Protein AF-A0ABD1KVY6-F1 (afdb_monomer_lite)

Organism: NCBI:txid363190

Structure (mmCIF, N/CA/C/O backbone):
data_AF-A0ABD1KVY6-F1
#
_entry.id   AF-A0ABD1KVY6-F1
#
loop_
_atom_site.group_PDB
_atom_site.id
_atom_site.type_symbol
_atom_site.label_atom_id
_atom_site.label_alt_id
_atom_site.label_comp_id
_atom_site.label_asym_id
_atom_site.label_entity_id
_atom_site.label_seq_id
_atom_site.pdbx_PDB_ins_code
_atom_site.Cartn_x
_atom_site.Cartn_y
_atom_site.Cartn_z
_atom_site.occupancy
_atom_site.B_iso_or_equiv
_atom_site.auth_seq_id
_atom_site.auth_comp_id
_atom_site.auth_asym_id
_atom_site.auth_atom_id
_atom_site.pdbx_PDB_model_num
ATOM 1 N N . MET A 1 1 ? 0.499 11.009 4.478 1.00 66.56 1 MET A N 1
ATOM 2 C CA . MET A 1 1 ? 1.451 11.587 3.499 1.00 66.56 1 MET A CA 1
ATOM 3 C C . MET A 1 1 ? 2.745 10.795 3.393 1.00 66.56 1 MET A C 1
ATOM 5 O O . MET A 1 1 ? 3.007 10.283 2.317 1.00 66.56 1 MET A O 1
ATOM 9 N N . THR A 1 2 ? 3.514 10.620 4.469 1.00 82.69 2 THR A N 1
ATOM 10 C CA . THR A 1 2 ? 4.797 9.881 4.445 1.00 82.69 2 THR A CA 1
ATOM 11 C C . THR A 1 2 ? 4.673 8.435 3.943 1.00 82.69 2 THR A C 1
ATOM 13 O O . THR A 1 2 ? 5.406 8.053 3.039 1.00 82.69 2 THR A O 1
ATOM 16 N N . ASN A 1 3 ? 3.684 7.667 4.418 1.00 80.81 3 ASN A N 1
ATOM 17 C CA . ASN A 1 3 ? 3.441 6.289 3.946 1.00 80.81 3 ASN A CA 1
ATOM 18 C C . ASN A 1 3 ? 3.112 6.201 2.450 1.00 80.81 3 ASN A C 1
ATOM 20 O O . ASN A 1 3 ? 3.457 5.221 1.795 1.00 80.81 3 ASN A O 1
ATOM 24 N N . VAL A 1 4 ? 2.454 7.232 1.917 1.00 80.38 4 VAL A N 1
ATOM 25 C CA . VAL A 1 4 ? 2.110 7.331 0.496 1.00 80.38 4 VAL A CA 1
ATOM 26 C C . VAL A 1 4 ? 3.372 7.637 -0.315 1.00 80.38 4 VAL A C 1
ATOM 28 O O . VAL A 1 4 ? 3.644 6.957 -1.299 1.00 80.38 4 VAL A O 1
ATOM 31 N N . ALA A 1 5 ? 4.192 8.588 0.145 1.00 82.44 5 ALA A N 1
ATOM 32 C CA . ALA A 1 5 ? 5.472 8.913 -0.482 1.00 82.44 5 ALA A CA 1
ATOM 33 C C . ALA A 1 5 ? 6.429 7.709 -0.500 1.00 82.44 5 ALA A C 1
ATOM 35 O O . ALA A 1 5 ? 7.017 7.413 -1.535 1.00 82.44 5 ALA A O 1
ATOM 36 N N . ILE A 1 6 ? 6.538 6.971 0.608 1.00 86.94 6 ILE A N 1
ATOM 37 C CA . ILE A 1 6 ? 7.336 5.739 0.679 1.00 86.94 6 ILE A CA 1
ATOM 38 C C . ILE A 1 6 ? 6.779 4.676 -0.269 1.00 86.94 6 ILE A C 1
ATOM 40 O O . ILE A 1 6 ? 7.537 4.102 -1.045 1.00 86.94 6 ILE A O 1
ATOM 44 N N . GLY A 1 7 ? 5.461 4.448 -0.255 1.00 81.31 7 GLY A N 1
ATOM 45 C CA . GLY A 1 7 ? 4.821 3.446 -1.110 1.00 81.31 7 GLY A CA 1
ATOM 46 C C . GLY A 1 7 ? 5.049 3.681 -2.604 1.00 81.31 7 GLY A C 1
ATOM 47 O O . GLY A 1 7 ? 5.219 2.720 -3.346 1.00 81.31 7 GLY A O 1
ATOM 48 N N . PHE A 1 8 ? 5.095 4.941 -3.036 1.00 77.56 8 PHE A N 1
ATOM 49 C CA . PHE A 1 8 ? 5.301 5.291 -4.439 1.00 77.56 8 PHE A CA 1
ATOM 50 C C . PHE A 1 8 ? 6.770 5.450 -4.834 1.00 77.56 8 PHE A C 1
ATOM 52 O O . PHE A 1 8 ? 7.158 5.018 -5.916 1.00 77.56 8 PHE A O 1
ATOM 59 N N . CYS A 1 9 ? 7.582 6.087 -3.991 1.00 83.94 9 CYS A N 1
ATOM 60 C CA . CYS A 1 9 ? 8.906 6.560 -4.387 1.00 83.94 9 CYS A CA 1
ATOM 61 C C . CYS A 1 9 ? 10.052 5.698 -3.852 1.00 83.94 9 CYS A C 1
ATOM 63 O O . CYS A 1 9 ? 11.112 5.694 -4.471 1.00 83.94 9 CYS A O 1
ATOM 65 N N . LEU A 1 10 ? 9.879 4.966 -2.742 1.00 89.00 10 LEU A N 1
ATOM 66 C CA . LEU A 1 10 ? 10.998 4.247 -2.117 1.00 89.00 10 LEU A CA 1
ATOM 67 C C . LEU A 1 10 ? 11.547 3.148 -3.034 1.00 89.00 10 LEU A C 1
ATOM 69 O O . LEU A 1 10 ? 12.756 3.037 -3.187 1.00 89.00 10 LEU A O 1
ATOM 73 N N . GLN A 1 11 ? 10.678 2.378 -3.694 1.00 88.19 11 GLN A N 1
ATOM 74 C CA . GLN A 1 11 ? 11.114 1.342 -4.635 1.00 88.19 11 GLN A CA 1
ATOM 75 C C . GLN A 1 11 ? 11.954 1.929 -5.780 1.00 88.19 11 GLN A C 1
ATOM 77 O O . GLN A 1 11 ? 13.034 1.421 -6.065 1.00 88.19 11 GLN A O 1
ATOM 82 N N . ILE A 1 12 ? 11.476 3.015 -6.400 1.00 83.19 12 ILE A N 1
ATOM 83 C CA . ILE A 1 12 ? 12.181 3.712 -7.489 1.00 83.19 12 ILE A CA 1
ATOM 84 C C . ILE A 1 12 ? 13.516 4.258 -6.983 1.00 83.19 12 ILE A C 1
ATOM 86 O O . ILE A 1 12 ? 14.541 4.088 -7.629 1.00 83.19 12 ILE A O 1
ATOM 90 N N . PHE A 1 13 ? 13.530 4.868 -5.801 1.00 88.19 13 PHE A N 1
ATOM 91 C CA . PHE A 1 13 ? 14.746 5.403 -5.200 1.00 88.19 13 PHE A CA 1
ATOM 92 C C . PHE A 1 13 ? 15.802 4.314 -4.960 1.00 88.19 13 PHE A C 1
ATOM 94 O O . PHE A 1 13 ? 16.959 4.480 -5.343 1.00 88.19 13 PHE A O 1
ATOM 101 N N . LEU A 1 14 ? 15.414 3.175 -4.380 1.00 89.94 14 LEU A N 1
ATOM 102 C CA . LEU A 1 14 ? 16.346 2.078 -4.114 1.00 89.94 14 LEU A CA 1
ATOM 103 C C . LEU A 1 14 ? 16.860 1.422 -5.408 1.00 89.94 14 LEU A C 1
ATOM 105 O O . LEU A 1 14 ? 18.034 1.054 -5.474 1.00 89.94 14 LEU A O 1
ATOM 109 N N . LEU A 1 15 ? 16.009 1.304 -6.433 1.00 87.12 15 LEU A N 1
ATOM 110 C CA . LEU A 1 15 ? 16.389 0.734 -7.727 1.00 87.12 15 LEU A CA 1
ATOM 111 C C . LEU A 1 15 ? 17.240 1.695 -8.559 1.00 87.12 15 LEU A C 1
ATOM 113 O O . LEU A 1 15 ? 18.314 1.310 -8.994 1.00 87.12 15 LEU A O 1
ATOM 117 N N . ASP A 1 16 ? 16.800 2.932 -8.781 1.00 81.44 16 ASP A N 1
ATOM 118 C CA . ASP A 1 16 ? 17.407 3.819 -9.782 1.00 81.44 16 ASP A CA 1
ATOM 119 C C . ASP A 1 16 ? 18.440 4.794 -9.194 1.00 81.44 16 ASP A C 1
ATOM 121 O O . ASP A 1 16 ? 19.422 5.118 -9.867 1.00 81.44 16 ASP A O 1
ATOM 125 N N . VAL A 1 17 ? 18.271 5.237 -7.940 1.00 84.38 17 VAL A N 1
ATOM 126 C CA . VAL A 1 17 ? 19.217 6.164 -7.283 1.00 84.38 17 VAL A CA 1
ATOM 127 C C . VAL A 1 17 ? 20.310 5.396 -6.551 1.00 84.38 17 VAL A C 1
ATOM 129 O O . VAL A 1 17 ? 21.491 5.630 -6.795 1.00 84.38 17 VAL A O 1
ATOM 132 N N . VAL A 1 18 ? 19.930 4.457 -5.679 1.00 86.69 18 VAL A N 1
ATOM 133 C CA . VAL A 1 18 ? 20.898 3.645 -4.918 1.00 86.69 18 VAL A CA 1
ATOM 134 C C . VAL A 1 18 ? 21.465 2.497 -5.760 1.00 86.69 18 VAL A C 1
ATOM 136 O O . VAL A 1 18 ? 22.509 1.949 -5.422 1.00 86.69 18 VAL A O 1
ATOM 139 N N . ARG A 1 19 ? 20.815 2.158 -6.884 1.00 85.19 19 ARG A N 1
ATOM 140 C CA . ARG A 1 19 ? 21.256 1.105 -7.817 1.00 85.19 19 ARG A CA 1
ATOM 141 C C . ARG A 1 19 ? 21.367 -0.272 -7.169 1.00 85.19 19 ARG A C 1
ATOM 143 O O . ARG A 1 19 ? 22.245 -1.062 -7.512 1.00 85.19 19 ARG A O 1
ATOM 150 N N . MET A 1 20 ? 20.460 -0.573 -6.240 1.00 87.06 20 MET A N 1
ATOM 151 C CA . MET A 1 20 ? 20.378 -1.902 -5.647 1.00 87.06 20 MET A CA 1
ATOM 152 C C . MET A 1 20 ? 19.712 -2.903 -6.584 1.00 87.06 20 MET A C 1
ATOM 154 O O . MET A 1 20 ? 18.787 -2.590 -7.332 1.00 87.06 20 MET A O 1
ATOM 158 N N . GLU A 1 21 ? 20.155 -4.152 -6.483 1.00 88.06 21 GLU A N 1
ATOM 159 C CA . GLU A 1 21 ? 19.512 -5.267 -7.159 1.00 88.06 21 GLU A CA 1
ATOM 160 C C . GLU A 1 21 ? 18.071 -5.447 -6.658 1.00 88.06 21 GLU A C 1
ATOM 162 O O . GLU A 1 21 ? 17.794 -5.378 -5.455 1.00 88.06 21 GLU A O 1
ATOM 167 N N . ALA A 1 22 ? 17.148 -5.720 -7.584 1.00 88.31 22 ALA A N 1
ATOM 168 C CA . ALA A 1 22 ? 15.720 -5.840 -7.292 1.00 88.31 22 ALA A CA 1
ATOM 169 C C . ALA A 1 22 ? 15.403 -6.892 -6.214 1.00 88.31 22 ALA A C 1
ATOM 171 O O . ALA A 1 22 ? 14.453 -6.715 -5.451 1.00 88.31 22 ALA A O 1
ATOM 172 N N . PHE A 1 23 ? 16.234 -7.930 -6.073 1.00 91.56 23 PHE A N 1
ATOM 173 C CA . PHE A 1 23 ? 16.125 -8.894 -4.980 1.00 91.56 23 PHE A CA 1
ATOM 174 C C . PHE A 1 23 ? 16.219 -8.224 -3.596 1.00 91.56 23 PHE A C 1
ATOM 176 O O . PHE A 1 23 ? 15.314 -8.381 -2.775 1.00 91.56 23 PHE A O 1
ATOM 183 N N . PHE A 1 24 ? 17.251 -7.416 -3.336 1.00 92.56 24 PHE A N 1
ATOM 184 C CA . PHE A 1 24 ? 17.406 -6.747 -2.039 1.00 92.56 24 PHE A CA 1
ATOM 185 C C . PHE A 1 24 ? 16.329 -5.690 -1.799 1.00 92.56 24 PHE A C 1
ATOM 187 O O . PHE A 1 24 ? 15.821 -5.579 -0.684 1.00 92.56 24 PHE A O 1
ATOM 194 N N . VAL A 1 25 ? 15.922 -4.967 -2.846 1.00 93.00 25 VAL A N 1
ATOM 195 C CA . VAL A 1 25 ? 14.808 -4.012 -2.756 1.00 93.00 25 VAL A CA 1
ATOM 196 C C . VAL A 1 25 ? 13.514 -4.730 -2.369 1.00 93.00 25 VAL A C 1
ATOM 198 O O . VAL A 1 25 ? 12.824 -4.292 -1.449 1.00 93.00 25 VAL A O 1
ATOM 201 N N . SER A 1 26 ? 13.217 -5.870 -3.002 1.00 93.00 26 SER A N 1
ATOM 202 C CA . SER A 1 26 ? 12.042 -6.681 -2.669 1.00 93.00 26 SER A CA 1
ATOM 203 C C . SER A 1 26 ? 12.056 -7.142 -1.210 1.00 93.00 26 SER A C 1
ATOM 205 O O . SER A 1 26 ? 11.037 -7.043 -0.525 1.00 93.00 26 SER A O 1
ATOM 207 N N . LEU A 1 27 ? 13.226 -7.564 -0.716 1.00 93.81 27 LEU A N 1
ATOM 208 C CA . LEU A 1 27 ? 13.419 -8.015 0.656 1.00 93.81 27 LEU A CA 1
ATOM 209 C C . LEU A 1 27 ? 13.185 -6.877 1.657 1.00 93.81 27 LEU A C 1
ATOM 211 O O . LEU A 1 27 ? 12.451 -7.068 2.624 1.00 93.81 27 LEU A O 1
ATOM 215 N N . ILE A 1 28 ? 13.757 -5.693 1.415 1.00 94.19 28 ILE A N 1
ATOM 216 C CA . ILE A 1 28 ? 13.597 -4.516 2.285 1.00 94.19 28 ILE A CA 1
ATOM 217 C C . ILE A 1 28 ? 12.125 -4.091 2.348 1.00 94.19 28 ILE A C 1
ATOM 219 O O . ILE A 1 28 ? 11.580 -3.933 3.440 1.00 94.19 28 ILE A O 1
ATOM 223 N N . LEU A 1 29 ? 11.462 -3.949 1.195 1.00 92.38 29 LEU A N 1
ATOM 224 C CA . LEU A 1 29 ? 10.065 -3.505 1.130 1.00 92.38 29 LEU A CA 1
ATOM 225 C C . LEU A 1 29 ? 9.114 -4.515 1.784 1.00 92.38 29 LEU A C 1
ATOM 227 O O . LEU A 1 29 ? 8.220 -4.122 2.536 1.00 92.38 29 LEU A O 1
ATOM 231 N N . PHE A 1 30 ? 9.326 -5.810 1.539 1.00 93.38 30 PHE A N 1
ATOM 232 C CA . PHE A 1 30 ? 8.532 -6.871 2.151 1.00 93.38 30 PHE A CA 1
ATOM 233 C C . PHE A 1 30 ? 8.711 -6.907 3.670 1.00 93.38 30 PHE A C 1
ATOM 235 O O . PHE A 1 30 ? 7.726 -6.873 4.409 1.00 93.38 30 PHE A O 1
ATOM 242 N N . LEU A 1 31 ? 9.961 -6.938 4.144 1.00 94.62 31 LEU A N 1
ATOM 243 C CA . LEU A 1 31 ? 10.254 -7.014 5.572 1.00 94.62 31 LEU A CA 1
ATOM 244 C C . LEU A 1 31 ? 9.780 -5.762 6.317 1.00 94.62 31 LEU A C 1
ATOM 246 O O . LEU A 1 31 ? 9.267 -5.897 7.423 1.00 94.62 31 LEU A O 1
ATOM 250 N N . SER A 1 32 ? 9.886 -4.569 5.718 1.00 93.50 32 SER A N 1
ATOM 251 C CA . SER A 1 32 ? 9.370 -3.323 6.313 1.00 93.50 32 SER A CA 1
ATOM 252 C C . SER A 1 32 ? 7.866 -3.408 6.558 1.00 93.50 32 SER A C 1
ATOM 254 O O . SER A 1 32 ? 7.383 -3.080 7.637 1.00 93.50 32 SER A O 1
ATOM 256 N N . ARG A 1 33 ? 7.116 -3.930 5.582 1.00 91.00 33 ARG A N 1
ATOM 257 C CA . ARG A 1 33 ? 5.660 -4.094 5.691 1.00 91.00 33 ARG A CA 1
ATOM 258 C C . ARG A 1 33 ? 5.254 -5.211 6.644 1.00 91.00 33 ARG A C 1
ATOM 260 O O . ARG A 1 33 ? 4.268 -5.063 7.362 1.00 91.00 33 ARG A O 1
ATOM 267 N N . ALA A 1 34 ? 6.008 -6.308 6.676 1.00 92.06 34 ALA A N 1
ATOM 268 C CA . ALA A 1 34 ? 5.804 -7.367 7.658 1.00 92.06 34 ALA A CA 1
ATOM 269 C C . ALA A 1 34 ? 6.049 -6.852 9.086 1.00 92.06 34 ALA A C 1
ATOM 271 O O . ALA A 1 34 ? 5.276 -7.161 9.991 1.00 92.06 34 ALA A O 1
ATOM 272 N N . TRP A 1 35 ? 7.079 -6.023 9.274 1.00 94.31 35 TRP A N 1
ATOM 273 C CA . TRP A 1 35 ? 7.357 -5.357 10.542 1.00 94.31 35 TRP A CA 1
ATOM 274 C C . TRP A 1 35 ? 6.219 -4.410 10.945 1.00 94.31 35 TRP A C 1
ATOM 276 O O . TRP A 1 35 ? 5.688 -4.559 12.040 1.00 94.31 35 TRP A O 1
ATOM 286 N N . ASP A 1 36 ? 5.762 -3.544 10.034 1.00 92.44 36 ASP A N 1
ATOM 287 C CA . ASP A 1 36 ? 4.635 -2.613 10.235 1.00 92.44 36 ASP A CA 1
ATOM 288 C C . ASP A 1 36 ? 3.304 -3.323 10.581 1.00 92.44 36 ASP A C 1
ATOM 290 O O . ASP A 1 36 ? 2.463 -2.810 11.327 1.00 92.44 36 ASP A O 1
ATOM 294 N N . ALA A 1 37 ? 3.098 -4.540 10.066 1.00 90.88 37 ALA A N 1
ATOM 295 C CA . ALA A 1 37 ? 1.948 -5.371 10.422 1.00 90.88 37 ALA A CA 1
ATOM 296 C C . ALA A 1 37 ? 2.022 -5.881 11.874 1.00 90.88 37 ALA A C 1
ATOM 298 O O . ALA A 1 37 ? 0.992 -5.999 12.538 1.00 90.88 37 ALA A O 1
ATOM 299 N N . VAL A 1 38 ? 3.225 -6.175 12.375 1.00 91.19 38 VAL A N 1
ATOM 300 C CA . VAL A 1 38 ? 3.458 -6.711 13.727 1.00 91.19 38 VAL A CA 1
ATOM 301 C C . VAL A 1 38 ? 3.558 -5.601 14.778 1.00 91.19 38 VAL A C 1
ATOM 303 O O . VAL A 1 38 ? 3.071 -5.773 15.900 1.00 91.19 38 VAL A O 1
ATOM 306 N N . THR A 1 39 ? 4.165 -4.459 14.448 1.00 92.62 39 THR A N 1
ATOM 307 C CA . THR A 1 39 ? 4.342 -3.344 15.390 1.00 92.62 39 THR A CA 1
ATOM 308 C C . THR A 1 39 ? 3.027 -2.686 15.775 1.00 92.62 39 THR A C 1
ATOM 310 O O . THR A 1 39 ? 2.887 -2.282 16.927 1.00 92.62 39 THR A O 1
ATOM 313 N N . ASP A 1 40 ? 2.048 -2.612 14.874 1.00 90.69 40 ASP A N 1
ATOM 314 C CA . ASP A 1 40 ? 0.765 -1.955 15.147 1.00 90.69 40 ASP A CA 1
ATOM 315 C C . ASP A 1 40 ? -0.001 -2.581 16.331 1.00 90.69 40 ASP A C 1
ATOM 317 O O . ASP A 1 40 ? -0.298 -1.859 17.292 1.00 90.69 40 ASP A O 1
ATOM 321 N N . PRO A 1 41 ? -0.276 -3.904 16.353 1.00 88.75 41 PRO A N 1
ATOM 322 C CA . PRO A 1 41 ? -0.898 -4.550 17.509 1.00 88.75 41 PRO A CA 1
ATOM 323 C C . PRO A 1 41 ? -0.055 -4.447 18.785 1.00 88.75 41 PRO A C 1
ATOM 325 O O . PRO A 1 41 ? -0.599 -4.251 19.874 1.00 88.75 41 PRO A O 1
ATOM 328 N N . LEU A 1 42 ? 1.275 -4.547 18.666 1.00 90.94 42 LEU A N 1
ATOM 329 C CA . LEU A 1 42 ? 2.188 -4.444 19.806 1.00 90.94 42 LEU A CA 1
ATOM 330 C C . LEU A 1 42 ? 2.114 -3.056 20.455 1.00 90.94 42 LEU A C 1
ATOM 332 O O . LEU A 1 42 ? 1.961 -2.946 21.672 1.00 90.94 42 LEU A O 1
ATOM 336 N N . VAL A 1 43 ? 2.173 -1.994 19.649 1.00 91.38 43 VAL A N 1
ATOM 337 C CA . VAL A 1 43 ? 2.010 -0.610 20.108 1.00 91.38 43 VAL A CA 1
ATOM 338 C C . VAL A 1 43 ? 0.618 -0.411 20.697 1.00 91.38 43 VAL A C 1
ATOM 340 O O . VAL A 1 43 ? 0.504 0.180 21.769 1.00 91.38 43 VAL A O 1
ATOM 343 N N . GLY A 1 44 ? -0.432 -0.951 20.072 1.00 87.19 44 GLY A N 1
ATOM 344 C CA . GLY A 1 44 ? -1.792 -0.911 20.621 1.00 87.19 44 GLY A CA 1
ATOM 345 C C . GLY A 1 44 ? -1.867 -1.505 22.032 1.00 87.19 44 GLY A C 1
ATOM 346 O O . GLY A 1 44 ? -2.396 -0.875 22.954 1.00 87.19 44 GLY A O 1
ATOM 347 N N . TYR A 1 45 ? -1.245 -2.669 22.237 1.00 87.31 45 TYR A N 1
ATOM 348 C CA . TYR A 1 45 ? -1.128 -3.292 23.554 1.00 87.31 45 TYR A CA 1
ATOM 349 C C . TYR A 1 45 ? -0.339 -2.418 24.547 1.00 87.31 45 TYR A C 1
ATOM 351 O O . TYR A 1 45 ? -0.798 -2.200 25.672 1.00 87.31 45 TYR A O 1
ATOM 359 N N . LEU A 1 46 ? 0.806 -1.857 24.148 1.00 89.44 46 LEU A N 1
ATOM 360 C CA . LEU A 1 46 ? 1.625 -0.994 25.012 1.00 89.44 46 LEU A CA 1
ATOM 361 C C . LEU A 1 46 ? 0.893 0.296 25.420 1.00 89.44 46 LEU A C 1
ATOM 363 O O . LEU A 1 46 ? 0.894 0.678 26.595 1.00 89.44 46 LEU A O 1
ATOM 367 N N . VAL A 1 47 ? 0.199 0.932 24.477 1.00 86.81 47 VAL A N 1
ATOM 368 C CA . VAL A 1 47 ? -0.621 2.127 24.716 1.00 86.81 47 VAL A CA 1
ATOM 369 C C . VAL A 1 47 ? -1.749 1.811 25.698 1.00 86.81 47 VAL A C 1
ATOM 371 O O . VAL A 1 47 ? -2.006 2.596 26.614 1.00 86.81 47 VAL A O 1
ATOM 374 N N . SER A 1 48 ? -2.376 0.633 25.589 1.00 84.44 48 SER A N 1
ATOM 375 C CA . SER A 1 48 ? -3.430 0.204 26.518 1.00 84.44 48 SER A CA 1
ATOM 376 C C . SER A 1 48 ? -2.940 0.103 27.972 1.00 84.44 48 SER A C 1
ATOM 378 O O . SER A 1 48 ? -3.676 0.482 28.889 1.00 84.44 48 SER A O 1
ATOM 380 N N . ARG A 1 49 ? -1.682 -0.312 28.178 1.00 85.75 49 ARG A N 1
ATOM 381 C CA . ARG A 1 49 ? -1.023 -0.459 29.490 1.00 85.75 49 ARG A CA 1
ATOM 382 C C . ARG A 1 49 ? -0.412 0.835 30.030 1.00 85.75 49 ARG A C 1
ATOM 384 O O . ARG A 1 49 ? -0.011 0.873 31.190 1.00 85.75 49 ARG A O 1
ATOM 391 N N . THR A 1 50 ? -0.327 1.882 29.214 1.00 87.56 50 THR A N 1
ATOM 392 C CA . THR A 1 50 ? 0.321 3.138 29.609 1.00 87.56 50 THR A CA 1
ATOM 393 C C . THR A 1 50 ? -0.538 3.892 30.636 1.00 87.56 50 THR A C 1
ATOM 395 O O . THR A 1 50 ? -1.745 4.047 30.414 1.00 87.56 50 THR A O 1
ATOM 398 N N . PRO A 1 51 ? 0.045 4.377 31.750 1.00 85.50 51 PRO A N 1
ATOM 399 C CA . PRO A 1 51 ? -0.683 5.159 32.741 1.00 85.50 51 PRO A CA 1
ATOM 400 C C . PRO A 1 51 ? -1.130 6.511 32.177 1.00 85.50 51 PRO A C 1
ATOM 402 O O . PRO A 1 51 ? -0.580 7.031 31.205 1.00 85.50 51 PRO A O 1
ATOM 405 N N . HIS A 1 52 ? -2.147 7.101 32.801 1.00 84.56 52 HIS A N 1
ATOM 406 C CA . HIS A 1 52 ? -2.641 8.404 32.382 1.00 84.56 52 HIS A CA 1
ATOM 407 C C . HIS A 1 52 ? -1.628 9.497 32.749 1.00 84.56 52 HIS A C 1
ATOM 409 O O . HIS A 1 52 ? -1.221 9.610 33.902 1.00 84.56 52 HIS A O 1
ATOM 415 N N . THR A 1 53 ? -1.213 10.292 31.764 1.00 88.19 53 THR A N 1
ATOM 416 C CA . THR A 1 53 ? -0.344 11.461 31.968 1.00 88.19 53 THR A CA 1
ATOM 417 C C . THR A 1 53 ? -1.182 12.748 31.941 1.00 88.19 53 THR A C 1
ATOM 419 O O . THR A 1 53 ? -2.303 12.713 31.425 1.00 88.19 53 THR A O 1
ATOM 422 N N . PRO A 1 54 ? -0.672 13.901 32.418 1.00 84.31 54 PRO A N 1
ATOM 423 C CA . PRO A 1 54 ? -1.415 15.169 32.390 1.00 84.31 54 PRO A CA 1
ATOM 424 C C . PRO A 1 54 ? -1.815 15.646 30.983 1.00 84.31 54 PRO A C 1
ATOM 426 O O . PRO A 1 54 ? -2.754 16.420 30.849 1.00 84.31 54 PRO A O 1
ATOM 429 N N . ILE A 1 55 ? -1.133 15.178 29.932 1.00 84.75 55 ILE A N 1
ATOM 430 C CA . ILE A 1 55 ? -1.414 15.530 28.526 1.00 84.75 55 ILE A CA 1
ATOM 431 C C . ILE A 1 55 ? -2.393 14.514 27.898 1.00 84.75 55 ILE A C 1
ATOM 433 O O . ILE A 1 55 ? -2.768 14.606 26.734 1.00 84.75 55 ILE A O 1
ATOM 437 N N . GLY A 1 56 ? -2.834 13.515 28.664 1.00 84.25 56 GLY A N 1
ATOM 438 C CA . GLY A 1 56 ? -3.689 12.429 28.206 1.00 84.25 56 GLY A CA 1
ATOM 439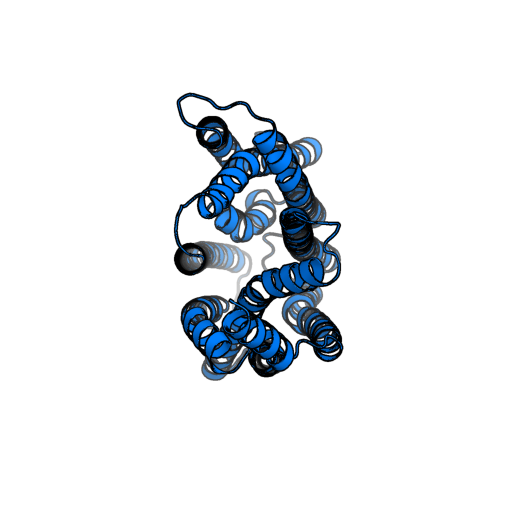 C C . GLY A 1 56 ? -2.965 11.082 28.174 1.00 84.25 56 GLY A C 1
ATOM 440 O O . GLY A 1 56 ? -1.780 10.964 28.482 1.00 84.25 56 GLY A O 1
ATOM 441 N N . LYS A 1 57 ? -3.691 10.018 27.825 1.00 84.44 57 LYS A N 1
ATOM 442 C CA . LYS A 1 57 ? -3.119 8.664 27.701 1.00 84.44 57 LYS A CA 1
ATOM 443 C C . LYS A 1 57 ? -2.430 8.449 26.345 1.00 84.44 57 LYS A C 1
ATOM 445 O O . LYS A 1 57 ? -1.370 7.841 26.280 1.00 84.44 57 LYS A O 1
ATOM 450 N N . LEU A 1 58 ? -3.029 8.977 25.274 1.00 87.38 58 LEU A N 1
ATOM 451 C CA . LEU A 1 58 ? -2.605 8.756 23.884 1.00 87.38 58 LEU A CA 1
ATOM 452 C C . LEU A 1 58 ? -1.584 9.793 23.390 1.00 87.38 58 LEU A C 1
ATOM 454 O O . LEU A 1 58 ? -0.688 9.468 22.617 1.00 87.38 58 LEU A O 1
ATOM 458 N N . HIS A 1 59 ? -1.696 11.042 23.848 1.00 88.81 59 HIS A N 1
ATOM 459 C CA . HIS A 1 59 ? -0.856 12.146 23.377 1.00 88.81 59 HIS A CA 1
ATOM 460 C C . HIS A 1 59 ? 0.652 11.984 23.625 1.00 88.81 59 HIS A C 1
ATOM 462 O O . HIS A 1 59 ? 1.407 12.314 22.711 1.00 88.81 59 HIS A O 1
ATOM 468 N N . PRO A 1 60 ? 1.132 11.469 24.777 1.00 91.25 60 PRO A N 1
ATOM 469 C CA . PRO A 1 60 ? 2.570 11.313 25.011 1.00 91.25 60 PRO A CA 1
ATOM 470 C C . PRO A 1 60 ? 3.260 10.445 23.959 1.00 91.25 60 PRO A C 1
ATOM 472 O O . PRO A 1 60 ? 4.336 10.800 23.490 1.00 91.25 60 PRO A O 1
ATOM 475 N N . TRP A 1 61 ? 2.611 9.351 23.545 1.00 92.19 61 TRP A N 1
ATOM 476 C CA . TRP A 1 61 ? 3.116 8.469 22.494 1.00 92.19 61 TRP A CA 1
ATOM 477 C C . TRP A 1 61 ? 3.313 9.223 21.182 1.00 92.19 61 TRP A C 1
ATOM 479 O O . TRP A 1 61 ? 4.396 9.158 20.609 1.00 92.19 61 TRP A O 1
ATOM 489 N N . MET A 1 62 ? 2.313 10.009 20.768 1.00 92.94 62 MET A N 1
ATOM 490 C CA . MET A 1 62 ? 2.383 10.807 19.542 1.00 92.94 62 MET A CA 1
ATOM 491 C C . MET A 1 62 ? 3.464 11.890 19.620 1.00 92.94 62 MET A C 1
ATOM 493 O O . MET A 1 62 ? 4.238 12.060 18.681 1.00 92.94 62 MET A O 1
ATOM 497 N N . VAL A 1 63 ? 3.543 12.630 20.729 1.00 93.88 63 VAL A N 1
ATOM 498 C CA . VAL A 1 63 ? 4.486 13.754 20.870 1.00 93.88 63 VAL A CA 1
ATOM 499 C C . VAL A 1 63 ? 5.934 13.265 20.908 1.00 93.88 63 VAL A C 1
ATOM 501 O O . VAL A 1 63 ? 6.790 13.871 20.269 1.00 93.88 63 VAL A O 1
ATOM 504 N N . ILE A 1 64 ? 6.209 12.163 21.612 1.00 93.56 64 ILE A N 1
ATOM 505 C CA . ILE A 1 64 ? 7.563 11.602 21.730 1.00 93.56 64 ILE A CA 1
ATOM 506 C C . ILE A 1 64 ? 7.989 10.909 20.431 1.00 93.56 64 ILE A C 1
ATOM 508 O O . ILE A 1 64 ? 9.145 11.036 20.023 1.00 93.56 64 ILE A O 1
ATOM 512 N N . SER A 1 65 ? 7.080 10.198 19.756 1.00 94.88 65 SER A N 1
ATOM 513 C CA . SER A 1 65 ? 7.420 9.492 18.517 1.00 94.88 65 SER A CA 1
ATOM 514 C C . SER A 1 65 ? 7.617 10.432 17.332 1.00 94.88 65 SER A C 1
ATOM 516 O O . SER A 1 65 ? 8.441 10.135 16.475 1.00 94.88 65 SER A O 1
ATOM 518 N N . THR A 1 66 ? 6.932 11.579 17.286 1.00 94.00 66 THR A N 1
ATOM 519 C CA . THR A 1 66 ? 7.001 12.520 16.152 1.00 94.00 66 THR A CA 1
ATOM 520 C C . THR A 1 66 ? 8.432 12.955 15.786 1.00 94.00 66 THR A C 1
ATOM 522 O O . THR A 1 66 ? 8.812 12.765 14.630 1.00 94.00 66 THR A O 1
ATOM 525 N N . PRO A 1 67 ? 9.271 13.498 16.694 1.00 95.88 67 PRO A N 1
ATOM 526 C CA . PRO A 1 67 ? 10.631 13.913 16.335 1.00 95.88 67 PRO A CA 1
ATOM 527 C C . PRO A 1 67 ? 11.517 12.736 15.898 1.00 95.88 67 PRO A C 1
ATOM 529 O O . PRO A 1 67 ? 12.327 12.884 14.983 1.00 95.88 67 PRO A O 1
ATOM 532 N N . LEU A 1 68 ? 11.335 11.555 16.497 1.00 95.62 68 LEU A N 1
ATOM 533 C CA . LEU A 1 68 ? 12.069 10.339 16.130 1.00 95.62 68 LEU A CA 1
ATOM 534 C C . LEU A 1 68 ? 11.614 9.785 14.767 1.00 95.62 68 LEU A C 1
ATOM 536 O O . LEU A 1 68 ? 12.431 9.334 13.963 1.00 95.62 68 LEU A O 1
ATOM 540 N N . GLY A 1 69 ? 10.319 9.885 14.468 1.00 94.31 69 GLY A N 1
ATOM 541 C CA . GLY A 1 69 ? 9.724 9.573 13.170 1.00 94.31 69 GLY A CA 1
ATOM 542 C C . GLY A 1 69 ? 10.236 10.497 12.065 1.00 94.31 69 GLY A C 1
ATOM 543 O O . GLY A 1 69 ? 10.600 10.034 10.989 1.00 94.31 69 GLY A O 1
ATOM 544 N N . ILE A 1 70 ? 10.355 11.799 12.341 1.00 94.94 70 ILE A N 1
ATOM 545 C CA . ILE A 1 70 ? 10.941 12.762 11.395 1.00 94.94 70 ILE A CA 1
ATOM 546 C C . ILE A 1 70 ? 12.417 12.435 11.145 1.00 94.94 70 ILE A C 1
ATOM 548 O O . ILE A 1 70 ? 12.843 12.385 9.993 1.00 94.94 70 ILE A O 1
ATOM 552 N N . LEU A 1 71 ? 13.191 12.175 12.204 1.00 95.50 71 LEU A N 1
ATOM 553 C CA . LEU A 1 71 ? 14.609 11.842 12.074 1.00 95.50 71 LEU A CA 1
ATOM 554 C C . LEU A 1 71 ? 14.817 10.557 11.260 1.00 95.50 71 LEU A C 1
ATOM 556 O O . LEU A 1 71 ? 15.623 10.541 10.335 1.00 95.50 71 LEU A O 1
ATOM 560 N N . SER A 1 72 ? 14.066 9.499 11.569 1.00 95.00 72 SER A N 1
ATOM 561 C CA . SER A 1 72 ? 14.117 8.234 10.823 1.00 95.00 72 SER A CA 1
ATOM 562 C C . SER A 1 72 ? 13.684 8.389 9.365 1.00 95.00 72 SER A C 1
ATOM 564 O O . SER A 1 72 ? 14.329 7.820 8.488 1.00 95.00 72 SER A O 1
ATOM 566 N N . TYR A 1 73 ? 12.674 9.217 9.084 1.00 94.50 73 TYR A N 1
ATOM 567 C CA . TYR A 1 73 ? 12.273 9.536 7.715 1.00 94.50 73 TYR A CA 1
ATOM 568 C C . TYR A 1 73 ? 13.394 10.233 6.943 1.00 94.50 73 TYR A C 1
ATOM 570 O O . TYR A 1 73 ? 13.688 9.845 5.820 1.00 94.50 73 TYR A O 1
ATOM 578 N N . VAL A 1 74 ? 14.056 11.232 7.535 1.00 94.19 74 VAL A N 1
ATOM 579 C CA . VAL A 1 74 ? 15.198 11.905 6.891 1.00 94.19 74 VAL A CA 1
ATOM 580 C C . VAL A 1 74 ? 16.331 10.911 6.633 1.00 94.19 74 VAL A C 1
ATOM 582 O O . VAL A 1 74 ? 16.862 10.881 5.527 1.00 94.19 74 VAL A O 1
ATOM 585 N N . LEU A 1 75 ? 16.657 10.054 7.607 1.00 93.50 75 LEU A N 1
ATOM 586 C CA . LEU A 1 75 ? 17.688 9.020 7.462 1.00 93.50 75 LEU A CA 1
ATOM 587 C C . LEU A 1 75 ? 17.386 8.019 6.338 1.00 93.50 75 LEU A C 1
ATOM 589 O O . LEU A 1 75 ? 18.318 7.582 5.667 1.00 93.50 75 LEU A O 1
ATOM 593 N N . LEU A 1 76 ? 16.111 7.694 6.102 1.00 93.25 76 LEU A N 1
ATOM 594 C CA . LEU A 1 76 ? 15.683 6.785 5.034 1.00 93.25 76 LEU A CA 1
ATOM 595 C C . LEU A 1 76 ? 16.044 7.310 3.634 1.00 93.25 76 LEU A C 1
ATOM 597 O O . LEU A 1 76 ? 16.376 6.526 2.751 1.00 93.25 76 LEU A O 1
ATOM 601 N N . TRP A 1 77 ? 15.987 8.626 3.425 1.00 91.81 77 TRP A N 1
ATOM 602 C CA . TRP A 1 77 ? 16.289 9.247 2.129 1.00 91.81 77 TRP A CA 1
ATOM 603 C C . TRP A 1 77 ? 17.764 9.627 1.962 1.00 91.81 77 TRP A C 1
ATOM 605 O O . TRP A 1 77 ? 18.174 10.027 0.872 1.00 91.81 77 TRP A O 1
ATOM 615 N N . LEU A 1 78 ? 18.577 9.503 3.014 1.00 92.25 78 LEU A N 1
ATOM 616 C CA . LEU A 1 78 ? 20.012 9.756 2.938 1.00 92.25 78 LEU A CA 1
ATOM 617 C C . LEU A 1 78 ? 20.744 8.535 2.378 1.00 92.25 78 LEU A C 1
ATOM 619 O O . LEU A 1 78 ? 20.543 7.402 2.817 1.00 92.25 78 LEU A O 1
ATOM 623 N N . VAL A 1 79 ? 21.633 8.785 1.417 1.00 89.62 79 VAL A N 1
ATOM 624 C CA . VAL A 1 79 ? 22.537 7.767 0.875 1.00 89.62 79 VAL A CA 1
ATOM 625 C C . VAL A 1 79 ? 23.790 7.722 1.756 1.00 89.62 79 VAL A C 1
ATOM 627 O O . VAL A 1 79 ? 24.489 8.733 1.850 1.00 89.62 79 VAL A O 1
ATOM 630 N N . PRO A 1 80 ? 24.089 6.597 2.433 1.00 87.19 80 PRO A N 1
ATOM 631 C CA . PRO A 1 80 ? 25.266 6.501 3.288 1.00 87.19 80 PRO A CA 1
ATOM 632 C C . PRO A 1 80 ? 26.563 6.531 2.464 1.00 87.19 80 PRO A C 1
ATOM 634 O O . PRO A 1 80 ? 26.634 5.997 1.353 1.00 87.19 80 PRO A O 1
ATOM 637 N N . ASN A 1 81 ? 27.619 7.119 3.036 1.00 79.25 81 ASN A N 1
ATOM 638 C CA . ASN A 1 81 ? 28.962 7.093 2.451 1.00 79.25 81 ASN A CA 1
ATOM 639 C C . ASN A 1 81 ? 29.459 5.636 2.393 1.00 79.25 81 ASN A C 1
ATOM 641 O O . ASN A 1 81 ? 29.579 4.990 3.433 1.00 79.25 81 ASN A O 1
ATOM 645 N N . GLY A 1 82 ? 29.733 5.117 1.191 1.00 75.38 82 GLY A N 1
ATOM 646 C CA . GLY A 1 82 ? 30.056 3.697 0.971 1.00 75.38 82 GLY A CA 1
ATOM 647 C C . GLY A 1 82 ? 28.872 2.828 0.525 1.00 75.38 82 GLY A C 1
ATOM 648 O O . GLY A 1 82 ? 28.932 1.607 0.662 1.00 75.38 82 GLY A O 1
ATOM 649 N N . SER A 1 83 ? 27.811 3.442 -0.010 1.00 73.19 83 SER A N 1
ATOM 650 C CA . SER A 1 83 ? 26.648 2.756 -0.601 1.00 73.19 83 SER A CA 1
ATOM 651 C C . SER A 1 83 ? 26.989 1.738 -1.702 1.00 73.19 83 SER A C 1
ATOM 653 O O . SER A 1 83 ? 26.195 0.825 -1.923 1.00 73.19 83 SER A O 1
ATOM 655 N N . ASP A 1 84 ? 28.184 1.819 -2.301 1.00 73.50 84 ASP A N 1
ATOM 656 C CA . ASP A 1 84 ? 28.717 0.821 -3.242 1.00 73.50 84 ASP A CA 1
ATOM 657 C C . ASP A 1 84 ? 28.834 -0.584 -2.620 1.00 73.50 84 ASP A C 1
ATOM 659 O O . ASP A 1 84 ? 28.758 -1.597 -3.318 1.00 73.50 84 ASP A O 1
ATOM 663 N N . SER A 1 85 ? 29.014 -0.672 -1.296 1.00 85.06 85 SER A N 1
ATOM 664 C CA . SER A 1 85 ? 29.071 -1.949 -0.585 1.00 85.06 85 SER A CA 1
ATOM 665 C C . SER A 1 85 ? 27.676 -2.414 -0.170 1.00 85.06 85 SER A C 1
ATOM 667 O O . SER A 1 85 ? 27.061 -1.863 0.748 1.00 85.06 85 SER A O 1
ATOM 669 N N . LEU A 1 86 ? 27.215 -3.511 -0.783 1.00 83.69 86 LEU A N 1
ATOM 670 C CA . LEU A 1 86 ? 25.958 -4.195 -0.441 1.00 83.69 86 LEU A CA 1
ATOM 671 C C . LEU A 1 86 ? 25.851 -4.545 1.052 1.00 83.69 86 LEU A C 1
ATOM 673 O O . LEU A 1 86 ? 24.767 -4.489 1.632 1.00 83.69 86 LEU A O 1
ATOM 677 N N . ALA A 1 87 ? 26.979 -4.876 1.688 1.00 85.00 87 ALA A N 1
ATOM 678 C CA . ALA A 1 87 ? 27.034 -5.242 3.103 1.00 85.00 87 ALA A CA 1
ATOM 679 C C . ALA A 1 87 ? 26.683 -4.078 4.044 1.00 85.00 87 ALA A C 1
ATOM 681 O O . ALA A 1 87 ? 26.342 -4.317 5.201 1.00 85.00 87 ALA A O 1
ATOM 682 N N . LEU A 1 88 ? 26.762 -2.833 3.563 1.00 87.81 88 LEU A N 1
ATOM 683 C CA . LEU A 1 88 ? 26.426 -1.639 4.334 1.00 87.81 88 LEU A CA 1
ATOM 684 C C . LEU A 1 88 ? 25.082 -1.043 3.906 1.00 87.81 88 LEU A C 1
ATOM 686 O O . LEU A 1 88 ? 24.293 -0.651 4.765 1.00 87.81 88 LEU A O 1
ATOM 690 N N . SER A 1 89 ? 24.786 -1.018 2.603 1.00 89.38 89 SER A N 1
ATOM 691 C CA . SER A 1 89 ? 23.542 -0.440 2.087 1.00 89.38 89 SER A CA 1
ATOM 692 C C . SER A 1 89 ? 22.308 -1.245 2.504 1.00 89.38 89 SER A C 1
ATOM 694 O O . SER A 1 89 ? 21.370 -0.668 3.054 1.00 89.38 89 SER A O 1
ATOM 696 N N . VAL A 1 90 ? 22.306 -2.574 2.344 1.00 92.06 90 VAL A N 1
ATOM 697 C CA . VAL A 1 90 ? 21.119 -3.395 2.653 1.00 92.06 90 VAL A CA 1
ATOM 698 C C . VAL A 1 90 ? 20.722 -3.301 4.135 1.00 92.06 90 VAL A C 1
ATOM 700 O O . VAL A 1 90 ? 19.559 -2.983 4.408 1.00 92.06 90 VAL A O 1
ATOM 703 N N . PRO A 1 91 ? 21.635 -3.489 5.113 1.00 93.38 91 PRO A N 1
ATOM 704 C CA . PRO A 1 91 ? 21.279 -3.329 6.521 1.00 93.38 91 PRO A CA 1
ATOM 705 C C . PRO A 1 91 ? 20.875 -1.896 6.876 1.00 93.38 91 PRO A C 1
ATOM 707 O O . PRO A 1 91 ? 19.970 -1.717 7.687 1.00 93.38 91 PRO A O 1
ATOM 710 N N . TRP A 1 92 ? 21.491 -0.877 6.263 1.00 93.75 92 TRP A N 1
ATOM 711 C CA . TRP A 1 92 ? 21.130 0.524 6.493 1.00 93.75 92 TRP A CA 1
ATOM 712 C C . TRP A 1 92 ? 19.662 0.796 6.159 1.00 93.75 92 TRP A C 1
ATOM 714 O O . TRP A 1 92 ? 18.913 1.281 7.011 1.00 93.75 92 TRP A O 1
ATOM 724 N N . TYR A 1 93 ? 19.229 0.447 4.945 1.00 94.69 93 TYR A N 1
ATOM 725 C CA . TYR A 1 93 ? 17.851 0.688 4.513 1.00 94.69 93 TYR A CA 1
ATOM 726 C C . TYR A 1 93 ? 16.847 -0.198 5.249 1.00 94.69 93 TYR A C 1
ATOM 728 O O . TYR A 1 93 ? 15.742 0.255 5.536 1.00 94.69 93 TYR A O 1
ATOM 736 N N . LEU A 1 94 ? 17.230 -1.417 5.637 1.00 94.88 94 LEU A N 1
ATOM 737 C CA . LEU A 1 94 ? 16.384 -2.276 6.465 1.00 94.88 94 LEU A CA 1
ATOM 738 C C . LEU A 1 94 ? 16.163 -1.684 7.869 1.00 94.88 94 LEU A C 1
ATOM 740 O O . LEU A 1 94 ? 15.024 -1.547 8.312 1.00 94.88 94 LEU A O 1
ATOM 744 N N . VAL A 1 95 ? 17.241 -1.286 8.552 1.00 95.19 95 VAL A N 1
ATOM 745 C CA . VAL A 1 95 ? 17.182 -0.730 9.915 1.00 95.19 95 VAL A CA 1
ATOM 746 C C . VAL A 1 95 ? 16.456 0.612 9.932 1.00 95.19 95 VAL A C 1
ATOM 748 O O . VAL A 1 95 ? 15.597 0.828 10.785 1.00 95.19 95 VAL A O 1
ATOM 751 N N . THR A 1 96 ? 16.759 1.508 8.989 1.00 94.81 96 THR A N 1
ATOM 752 C CA . THR A 1 96 ? 16.085 2.814 8.900 1.00 94.81 96 THR A CA 1
ATOM 753 C C . THR A 1 96 ? 14.602 2.669 8.562 1.00 94.81 96 THR A C 1
ATOM 755 O O . THR A 1 96 ? 13.791 3.367 9.171 1.00 94.81 96 THR A O 1
ATOM 758 N N . SER A 1 97 ? 14.230 1.719 7.693 1.00 94.06 97 SER A N 1
ATOM 759 C CA . SER A 1 97 ? 12.821 1.407 7.410 1.00 94.06 97 SER A CA 1
ATOM 760 C C . SER A 1 97 ? 12.105 0.876 8.651 1.00 94.06 97 SER A C 1
ATOM 762 O O . SER A 1 97 ? 11.077 1.421 9.035 1.00 94.06 97 SER A O 1
ATOM 764 N N . PHE A 1 98 ? 12.671 -0.111 9.356 1.00 95.81 98 PHE A N 1
ATOM 765 C CA . PHE A 1 98 ? 12.063 -0.654 10.583 1.00 95.81 98 PHE A CA 1
ATOM 766 C C . PHE A 1 98 ? 11.915 0.407 11.670 1.00 95.81 98 PHE A C 1
ATOM 768 O O . PHE A 1 98 ? 10.897 0.470 12.363 1.00 95.81 98 PHE A O 1
ATOM 775 N N . MET A 1 99 ? 12.928 1.257 11.818 1.00 95.56 99 MET A N 1
ATOM 776 C CA . MET A 1 99 ? 12.905 2.366 12.760 1.00 95.56 99 MET A CA 1
ATOM 777 C C . MET A 1 99 ? 11.787 3.358 12.415 1.00 95.56 99 MET A C 1
ATOM 779 O O . MET A 1 99 ? 11.019 3.737 13.301 1.00 95.56 99 MET A O 1
ATOM 783 N N . PHE A 1 100 ? 11.659 3.729 11.138 1.00 95.50 100 PHE A N 1
ATOM 784 C CA . PHE A 1 100 ? 10.593 4.607 10.667 1.00 95.50 100 PHE A CA 1
ATOM 785 C C . PHE A 1 100 ? 9.204 3.998 10.895 1.00 95.50 100 PHE A C 1
ATOM 787 O O . PHE A 1 100 ? 8.367 4.652 11.515 1.00 95.50 100 PHE A O 1
ATOM 794 N N . GLU A 1 101 ? 8.975 2.748 10.481 1.00 94.12 101 GLU A N 1
ATOM 795 C CA . GLU A 1 101 ? 7.688 2.061 10.673 1.00 94.12 101 GLU A CA 1
ATOM 796 C C . GLU A 1 101 ? 7.332 1.971 12.164 1.00 94.12 101 GLU A C 1
ATOM 798 O O . GLU A 1 101 ? 6.215 2.287 12.550 1.00 94.12 101 GLU A O 1
ATOM 803 N N . THR A 1 102 ? 8.296 1.668 13.042 1.00 94.81 102 THR A N 1
ATOM 804 C CA . THR A 1 102 ? 8.052 1.607 14.497 1.00 94.81 102 THR A CA 1
ATOM 805 C C . THR A 1 102 ? 7.596 2.953 15.060 1.00 94.81 102 THR A C 1
ATOM 807 O O . THR A 1 102 ? 6.608 3.026 15.796 1.00 94.81 102 THR A O 1
ATOM 810 N N . PHE A 1 103 ? 8.300 4.042 14.732 1.00 95.62 103 PHE A N 1
ATOM 811 C CA . PHE A 1 103 ? 7.922 5.372 15.216 1.00 95.62 103 PHE A CA 1
ATOM 812 C C . PHE A 1 103 ? 6.612 5.856 14.596 1.00 95.62 103 PHE A C 1
ATOM 814 O O . PHE A 1 103 ? 5.806 6.487 15.289 1.00 95.6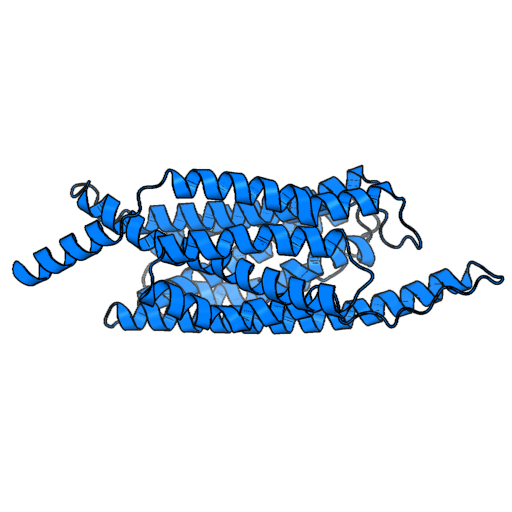2 103 PHE A O 1
ATOM 821 N N . MET A 1 104 ? 6.361 5.507 13.334 1.00 92.75 104 MET A N 1
ATOM 822 C CA . MET A 1 104 ? 5.083 5.762 12.686 1.00 92.75 104 MET A CA 1
ATOM 823 C C . MET A 1 104 ? 3.945 4.965 13.320 1.00 92.75 104 MET A C 1
ATOM 825 O O . MET A 1 104 ? 2.903 5.567 13.554 1.00 92.75 104 MET A O 1
ATOM 829 N N . SER A 1 105 ? 4.119 3.694 13.694 1.00 92.56 105 SER A N 1
ATOM 830 C CA . SER A 1 105 ? 3.121 2.923 14.455 1.00 92.56 105 SER A CA 1
ATOM 831 C C . SER A 1 105 ? 2.821 3.591 15.800 1.00 92.56 105 SER A C 1
ATOM 833 O O . SER A 1 105 ? 1.655 3.804 16.140 1.00 92.56 105 SER A O 1
ATOM 835 N N . CYS A 1 106 ? 3.858 4.020 16.534 1.00 93.38 106 CYS A N 1
ATOM 836 C CA . CYS A 1 106 ? 3.726 4.766 17.794 1.00 93.38 106 CYS A CA 1
ATOM 837 C C . CYS A 1 106 ? 2.951 6.086 17.654 1.00 93.38 106 CYS A C 1
ATOM 839 O O . CYS A 1 106 ? 2.401 6.575 18.638 1.00 93.38 106 CYS A O 1
ATOM 841 N N . TYR A 1 107 ? 2.902 6.675 16.458 1.00 92.75 107 TYR A N 1
ATOM 842 C CA . TYR A 1 107 ? 2.074 7.844 16.159 1.00 92.75 107 TYR A CA 1
ATOM 843 C C . TYR A 1 107 ? 0.670 7.452 15.665 1.00 92.75 107 TYR A C 1
ATOM 845 O O . TYR A 1 107 ? -0.344 7.929 16.176 1.00 92.75 107 TYR A O 1
ATOM 853 N N . HIS A 1 108 ? 0.611 6.570 14.670 1.00 89.25 108 HIS A N 1
ATOM 854 C CA . HIS A 1 108 ? -0.582 6.226 13.907 1.00 89.25 108 HIS A CA 1
ATOM 855 C C . HIS A 1 108 ? -1.609 5.453 14.737 1.00 89.25 108 HIS A C 1
ATOM 857 O O . HIS A 1 108 ? -2.804 5.742 14.653 1.00 89.25 108 HIS A O 1
ATOM 863 N N . VAL A 1 109 ? -1.168 4.511 15.575 1.00 88.62 109 VAL A N 1
ATOM 864 C CA . VAL A 1 109 ? -2.073 3.702 16.405 1.00 88.62 109 VAL A CA 1
ATOM 865 C C . VAL A 1 109 ? -2.807 4.571 17.441 1.00 88.62 109 VAL A C 1
ATOM 867 O O . VAL A 1 109 ? -4.041 4.531 17.471 1.00 88.62 109 VAL A O 1
ATOM 870 N N . PRO A 1 110 ? -2.136 5.428 18.242 1.00 88.44 110 PRO A N 1
ATOM 871 C CA . PRO A 1 110 ? -2.841 6.371 19.112 1.00 88.44 110 PRO A CA 1
ATOM 872 C C . PRO A 1 110 ? -3.707 7.383 18.353 1.00 88.44 110 PRO A C 1
ATOM 874 O O . PRO A 1 110 ? -4.809 7.690 18.807 1.00 88.44 110 PRO A O 1
ATOM 877 N N . TYR A 1 111 ? -3.238 7.883 17.203 1.00 87.00 111 TYR A N 1
ATOM 878 C CA . TYR A 1 111 ? -3.979 8.846 16.382 1.00 87.00 111 TYR A CA 1
ATOM 879 C C . TYR A 1 111 ? -5.306 8.269 15.876 1.00 87.00 111 TYR A C 1
ATOM 881 O O . TYR A 1 111 ? -6.360 8.881 16.042 1.00 87.00 111 TYR A O 1
ATOM 889 N N . THR A 1 112 ? -5.274 7.065 15.306 1.00 80.50 112 THR A N 1
ATOM 890 C CA . THR A 1 112 ? -6.484 6.378 14.832 1.00 80.50 112 THR A CA 1
ATOM 891 C C . THR A 1 112 ? -7.395 5.988 15.990 1.00 80.50 112 THR A C 1
ATOM 893 O O . THR A 1 112 ? -8.609 6.164 15.892 1.00 80.50 112 THR A O 1
ATOM 896 N N . SER A 1 113 ? -6.829 5.579 17.127 1.00 80.62 113 SER A N 1
ATOM 897 C CA . SER A 1 113 ? -7.604 5.279 18.337 1.00 80.62 113 SER A CA 1
ATOM 898 C C . SER A 1 113 ? -8.333 6.498 18.902 1.00 80.62 113 SER A C 1
ATOM 900 O O . SER A 1 113 ? -9.415 6.352 19.465 1.00 80.62 113 SER A O 1
ATOM 902 N N . LEU A 1 114 ? -7.798 7.710 18.719 1.00 78.75 114 LEU A N 1
ATOM 903 C CA . LEU A 1 114 ? -8.439 8.942 19.180 1.00 78.75 114 LEU A CA 1
ATOM 904 C C . LEU A 1 114 ? -9.834 9.124 18.567 1.00 78.75 114 LEU A C 1
ATOM 906 O O . LEU A 1 114 ? -10.737 9.584 19.260 1.00 78.75 114 LEU A O 1
ATOM 910 N N . SER A 1 115 ? -10.032 8.693 17.315 1.00 70.31 115 SER A N 1
ATOM 911 C CA . SER A 1 115 ? -11.336 8.756 16.637 1.00 70.31 115 SER A CA 1
ATOM 912 C C . SER A 1 115 ? -12.426 7.936 17.337 1.00 70.31 115 SER A C 1
ATOM 914 O O . SER A 1 115 ? -13.591 8.326 17.312 1.00 70.31 115 SER A O 1
ATOM 916 N N . MET A 1 116 ? -12.047 6.864 18.041 1.00 66.75 116 MET A N 1
ATOM 917 C CA . MET A 1 116 ? -12.968 6.048 18.837 1.00 66.75 116 MET A CA 1
ATOM 918 C C . MET A 1 116 ? -13.357 6.730 20.159 1.00 66.75 116 MET A C 1
ATOM 920 O O . MET A 1 116 ? -14.436 6.478 20.694 1.00 66.75 116 MET A O 1
ATOM 924 N N . PHE A 1 117 ? -12.508 7.629 20.670 1.00 67.56 117 PHE A N 1
ATOM 925 C CA . PHE A 1 117 ? -12.738 8.375 21.911 1.00 67.56 117 PHE A CA 1
ATOM 926 C C . PHE A 1 117 ? -13.445 9.720 21.713 1.00 67.56 117 PHE A C 1
ATOM 928 O O . PHE A 1 117 ? -13.816 10.343 22.709 1.00 67.56 117 PHE A O 1
ATOM 935 N N . LEU A 1 118 ? -13.678 10.168 20.471 1.00 67.62 118 LEU A N 1
ATOM 936 C CA . LEU A 1 118 ? -14.614 11.268 20.237 1.00 67.62 118 LEU A CA 1
ATOM 937 C C . LEU A 1 118 ? -16.004 10.829 20.739 1.00 67.62 118 LEU A C 1
ATOM 939 O O . LEU A 1 118 ? -16.612 9.883 20.228 1.00 67.62 118 LEU A O 1
ATOM 943 N N . GLY A 1 119 ? -16.472 11.473 21.811 1.00 56.25 119 GLY A N 1
ATOM 944 C CA . GLY A 1 119 ? -17.819 11.282 22.343 1.00 56.25 119 GLY A CA 1
ATOM 945 C C . GLY A 1 119 ? -18.870 11.747 21.333 1.00 56.25 119 GLY A C 1
ATOM 946 O O . GLY A 1 119 ? -18.654 12.736 20.639 1.00 56.25 119 GLY A O 1
ATOM 947 N N . GLY A 1 120 ? -19.990 11.029 21.237 1.00 65.50 120 GLY A N 1
ATOM 948 C CA . GLY A 1 120 ? -21.060 11.307 20.275 1.00 65.50 120 GLY A CA 1
ATOM 949 C C . GLY A 1 120 ? -21.898 10.067 19.963 1.00 65.50 120 GLY A C 1
ATOM 950 O O . GLY A 1 120 ? -21.663 8.995 20.527 1.00 65.50 120 GLY A O 1
ATOM 951 N N . HIS A 1 121 ? -22.869 10.216 19.061 1.00 68.00 121 HIS A N 1
ATOM 952 C CA . HIS A 1 121 ? -23.617 9.079 18.516 1.00 68.00 121 HIS A CA 1
ATOM 953 C C . HIS A 1 121 ? -22.731 8.313 17.515 1.00 68.00 121 HIS A C 1
ATOM 955 O O . HIS A 1 121 ? -21.823 8.898 16.926 1.00 68.00 121 HIS A O 1
ATOM 961 N N . GLN A 1 122 ? -23.010 7.026 17.267 1.00 60.69 122 GLN A N 1
ATOM 962 C CA . GLN A 1 122 ? -22.262 6.192 16.301 1.00 60.69 122 GLN A CA 1
ATOM 963 C C . GLN A 1 122 ? -22.071 6.895 14.941 1.00 60.69 122 GLN A C 1
ATOM 965 O O . GLN A 1 122 ? -20.978 6.918 14.380 1.00 60.69 122 GLN A O 1
ATOM 970 N N . ARG A 1 123 ? -23.112 7.606 14.494 1.00 64.44 123 ARG A N 1
ATOM 971 C CA . ARG A 1 123 ? -23.136 8.408 13.266 1.00 64.44 123 ARG A CA 1
ATOM 972 C C . ARG A 1 123 ? -22.047 9.490 13.195 1.00 64.44 123 ARG A C 1
ATOM 974 O O . ARG A 1 123 ? -21.537 9.761 12.108 1.00 64.44 123 ARG A O 1
ATOM 981 N N . ASP A 1 124 ? -21.678 10.099 14.321 1.00 68.62 124 ASP A N 1
ATOM 982 C CA . ASP A 1 124 ? -20.638 11.134 14.364 1.00 68.62 124 ASP A CA 1
ATOM 983 C C . ASP A 1 124 ? -19.252 10.513 14.124 1.00 68.62 124 ASP A C 1
ATOM 985 O O . ASP A 1 124 ? -18.446 11.056 13.364 1.00 68.62 124 ASP A O 1
ATOM 989 N N . ARG A 1 125 ? -19.003 9.320 14.679 1.00 66.62 125 ARG A N 1
ATOM 990 C CA . ARG A 1 125 ? -17.758 8.554 14.481 1.00 66.62 125 ARG A CA 1
ATOM 991 C C . ARG A 1 125 ? -17.634 8.012 13.059 1.00 66.62 125 ARG A C 1
ATOM 993 O O . ARG A 1 125 ? -16.557 8.096 12.459 1.00 66.62 125 ARG A O 1
ATOM 1000 N N . ASP A 1 126 ? -18.742 7.538 12.495 1.00 65.12 126 ASP A N 1
ATOM 1001 C CA . ASP A 1 126 ? -18.812 7.096 11.100 1.00 65.12 126 ASP A CA 1
ATOM 1002 C C . ASP A 1 126 ? -18.504 8.260 10.150 1.00 65.12 126 ASP A C 1
ATOM 1004 O O . ASP A 1 126 ? -17.724 8.117 9.203 1.00 65.12 126 ASP A O 1
ATOM 1008 N N . SER A 1 127 ? -19.037 9.453 10.446 1.00 69.44 127 SER A N 1
ATOM 1009 C CA . SER A 1 127 ? -18.746 10.663 9.674 1.00 69.44 127 SER A CA 1
ATOM 1010 C C . SER A 1 127 ? -17.277 11.088 9.784 1.00 69.44 127 SER A C 1
ATOM 1012 O O . SER A 1 127 ? -16.654 11.384 8.765 1.00 69.44 127 SER A O 1
ATOM 1014 N N . ALA A 1 128 ? -16.681 11.042 10.981 1.00 71.31 128 ALA A N 1
ATOM 1015 C CA . ALA A 1 128 ? -15.270 11.368 11.191 1.00 71.31 128 ALA A CA 1
ATOM 1016 C C . ALA A 1 128 ? -14.343 10.407 10.429 1.00 71.31 128 ALA A C 1
ATOM 1018 O O . ALA A 1 128 ? -13.367 10.834 9.804 1.00 71.31 128 ALA A O 1
ATOM 1019 N N . THR A 1 129 ? -14.684 9.116 10.414 1.00 70.88 129 THR A N 1
ATOM 1020 C CA . THR A 1 129 ? -13.970 8.098 9.632 1.00 70.88 129 THR A CA 1
ATOM 1021 C C . THR A 1 129 ? -14.090 8.362 8.134 1.00 70.88 129 THR A C 1
ATOM 1023 O O . THR A 1 129 ? -13.085 8.300 7.424 1.00 70.88 129 THR A O 1
ATOM 1026 N N . ALA A 1 130 ? -15.283 8.729 7.657 1.00 70.00 130 ALA A N 1
ATOM 1027 C CA . ALA A 1 130 ? -15.503 9.090 6.261 1.00 70.00 130 ALA A CA 1
ATOM 1028 C C . ALA A 1 130 ? -14.686 10.329 5.851 1.00 70.00 130 ALA A C 1
ATOM 1030 O O . ALA A 1 130 ? -14.019 10.306 4.816 1.00 70.00 130 ALA A O 1
ATOM 1031 N N . TYR A 1 131 ? -14.655 11.381 6.680 1.00 76.31 131 TYR A N 1
ATOM 1032 C CA . TYR A 1 131 ? -13.816 12.560 6.429 1.00 76.31 131 TYR A CA 1
ATOM 1033 C C . TYR A 1 131 ? -12.326 12.208 6.370 1.00 76.31 131 TYR A C 1
ATOM 1035 O O . TYR A 1 131 ? -11.627 12.670 5.465 1.00 76.31 131 TYR A O 1
ATOM 1043 N N . ARG A 1 132 ? -11.841 11.360 7.286 1.00 78.31 132 ARG A N 1
ATOM 1044 C CA . ARG A 1 132 ? -10.450 10.881 7.282 1.00 78.31 132 ARG A CA 1
ATOM 1045 C C . ARG A 1 132 ? -10.113 10.128 5.993 1.00 78.31 132 ARG A C 1
ATOM 1047 O O . ARG A 1 132 ? -9.109 10.446 5.362 1.00 78.31 132 ARG A O 1
ATOM 1054 N N . MET A 1 133 ? -10.960 9.184 5.583 1.00 76.50 133 MET A N 1
ATOM 1055 C CA . MET A 1 133 ? -10.790 8.413 4.344 1.00 76.50 133 MET A CA 1
ATOM 1056 C C . MET A 1 133 ? -10.757 9.323 3.107 1.00 76.50 133 MET A C 1
ATOM 1058 O O . MET A 1 133 ? -9.872 9.194 2.262 1.00 76.50 133 MET A O 1
ATOM 1062 N N . CYS A 1 134 ? -11.662 10.305 3.026 1.00 76.06 134 CYS A N 1
ATOM 1063 C CA . CYS A 1 134 ? -11.667 11.295 1.945 1.00 76.06 134 CYS A CA 1
ATOM 1064 C C . CYS A 1 134 ? -10.362 12.105 1.890 1.00 76.06 134 CYS A C 1
ATOM 1066 O O . CYS A 1 134 ? -9.796 12.297 0.811 1.00 76.06 134 CYS A O 1
ATOM 1068 N N . LEU A 1 135 ? -9.863 12.560 3.046 1.00 81.62 135 LEU A N 1
ATOM 1069 C CA . LEU A 1 135 ? -8.590 13.278 3.128 1.00 81.62 135 LEU A CA 1
ATOM 1070 C C . LEU A 1 135 ? -7.418 12.393 2.699 1.00 81.62 135 LEU A C 1
ATOM 1072 O O . LEU A 1 135 ? -6.575 12.849 1.930 1.00 81.62 135 LEU A O 1
ATOM 1076 N N . GLU A 1 136 ? -7.378 11.133 3.135 1.00 78.62 136 GLU A N 1
ATOM 1077 C CA . GLU A 1 136 ? -6.356 10.165 2.721 1.00 78.62 136 GLU A CA 1
ATOM 1078 C C . GLU A 1 136 ? -6.346 9.959 1.203 1.00 78.62 136 GLU A C 1
ATOM 1080 O O . GLU A 1 136 ? -5.271 9.941 0.598 1.00 78.62 136 GLU A O 1
ATOM 1085 N N . MET A 1 137 ? -7.511 9.906 0.560 1.00 77.81 137 MET A N 1
ATOM 1086 C CA . MET A 1 137 ? -7.593 9.764 -0.894 1.00 77.81 137 MET A CA 1
ATOM 1087 C C . MET A 1 137 ? -7.161 11.009 -1.658 1.00 77.81 137 MET A C 1
ATOM 1089 O O . MET A 1 137 ? -6.425 10.890 -2.639 1.00 77.81 137 MET A O 1
ATOM 1093 N N . LEU A 1 138 ? -7.537 12.203 -1.195 1.00 81.25 138 LEU A N 1
ATOM 1094 C CA . LEU A 1 138 ? -7.020 13.454 -1.761 1.00 81.25 138 LEU A CA 1
ATOM 1095 C C . LEU A 1 138 ? -5.491 13.520 -1.634 1.00 81.25 138 LEU A C 1
ATOM 1097 O O . LEU A 1 138 ? -4.787 13.986 -2.530 1.00 81.25 138 LEU A O 1
ATOM 1101 N N . SER A 1 139 ? -4.976 12.989 -0.530 1.00 83.31 139 SER A N 1
ATOM 1102 C CA . SER A 1 139 ? -3.550 12.858 -0.274 1.00 83.31 139 SER A CA 1
ATOM 1103 C C . SER A 1 139 ? -2.876 11.905 -1.286 1.00 83.31 139 SER A C 1
ATOM 1105 O O . SER A 1 139 ? -1.857 12.256 -1.888 1.00 83.31 139 SER A O 1
ATOM 1107 N N . MET A 1 140 ? -3.467 10.732 -1.546 1.00 80.69 140 MET A N 1
ATOM 1108 C CA . MET A 1 140 ? -2.966 9.774 -2.543 1.00 80.69 140 MET A CA 1
ATOM 1109 C C . MET A 1 140 ? -2.985 10.362 -3.952 1.00 80.69 140 MET A C 1
ATOM 1111 O O . MET A 1 140 ? -2.017 10.202 -4.698 1.00 80.69 140 MET A O 1
ATOM 1115 N N . LEU A 1 141 ? -4.044 11.101 -4.286 1.00 82.50 141 LEU A N 1
ATOM 1116 C CA . LEU A 1 141 ? -4.165 11.829 -5.542 1.00 82.50 141 LEU A CA 1
ATOM 1117 C C . LEU A 1 141 ? -2.989 12.794 -5.728 1.00 82.50 141 LEU A C 1
ATOM 1119 O O . LEU A 1 141 ? -2.266 12.693 -6.720 1.00 82.50 141 LEU A O 1
ATOM 1123 N N . LEU A 1 142 ? -2.760 13.681 -4.754 1.00 83.25 142 LEU A N 1
ATOM 1124 C CA . LEU A 1 142 ? -1.686 14.670 -4.816 1.00 83.25 142 LEU A CA 1
ATOM 1125 C C . LEU A 1 142 ? -0.313 13.998 -4.942 1.00 83.25 142 LEU A C 1
ATOM 1127 O O . LEU A 1 142 ? 0.496 14.407 -5.772 1.00 83.25 142 LEU A O 1
ATOM 1131 N N . SER A 1 143 ? -0.071 12.927 -4.181 1.00 80.94 143 SER A N 1
ATOM 1132 C CA . SER A 1 143 ? 1.182 12.172 -4.269 1.00 80.94 143 SER A CA 1
ATOM 1133 C C . SER A 1 143 ? 1.383 11.532 -5.643 1.00 80.94 143 SER A C 1
ATOM 1135 O O . SER A 1 143 ? 2.493 11.582 -6.166 1.00 80.94 143 SER A O 1
ATOM 1137 N N . SER A 1 144 ? 0.328 10.974 -6.250 1.00 78.00 144 SER A N 1
ATOM 1138 C CA . SER A 1 144 ? 0.407 10.381 -7.593 1.00 78.00 144 SER A CA 1
ATOM 1139 C C . SER A 1 144 ? 0.707 11.427 -8.674 1.00 78.00 144 SER A C 1
ATOM 1141 O O . SER A 1 144 ? 1.463 11.161 -9.608 1.00 78.00 144 SER A O 1
ATOM 1143 N N . VAL A 1 145 ? 0.180 12.649 -8.517 1.00 81.00 145 VAL A N 1
ATOM 1144 C CA . VAL A 1 145 ? 0.493 13.793 -9.387 1.00 81.00 145 VAL A CA 1
ATOM 1145 C C . VAL A 1 145 ? 1.952 14.186 -9.249 1.00 81.00 145 VAL A C 1
ATOM 1147 O O . VAL A 1 145 ? 2.644 14.277 -10.262 1.00 81.00 145 VAL A O 1
ATOM 1150 N N . VAL A 1 146 ? 2.432 14.378 -8.020 1.00 81.62 146 VAL A N 1
ATOM 1151 C CA . VAL A 1 146 ? 3.828 14.753 -7.759 1.00 81.62 146 VAL A CA 1
ATOM 1152 C C . VAL A 1 146 ? 4.782 13.696 -8.313 1.00 81.62 146 VAL A C 1
ATOM 1154 O O . VAL A 1 146 ? 5.693 14.039 -9.063 1.00 81.62 146 VAL A O 1
ATOM 1157 N N . GLN A 1 147 ? 4.532 12.415 -8.033 1.00 75.69 147 GLN A N 1
ATOM 1158 C CA . GLN A 1 147 ? 5.327 11.310 -8.568 1.00 75.69 147 GLN A CA 1
ATOM 1159 C C . GLN A 1 147 ? 5.344 11.317 -10.102 1.00 75.69 147 GLN A C 1
ATOM 1161 O O . GLN A 1 147 ? 6.409 11.194 -10.702 1.00 75.69 147 GLN A O 1
ATOM 1166 N N . GLY A 1 148 ? 4.186 11.512 -10.742 1.00 74.12 148 GLY A N 1
ATOM 1167 C CA . GLY A 1 148 ? 4.092 11.586 -12.198 1.00 74.12 148 GLY A CA 1
ATOM 1168 C C . GLY A 1 148 ? 4.918 12.728 -12.801 1.00 74.12 148 GLY A C 1
ATOM 1169 O O . GLY A 1 148 ? 5.488 12.553 -13.873 1.00 74.12 148 GLY A O 1
ATOM 1170 N N . GLN A 1 149 ? 5.023 13.880 -12.128 1.00 78.75 149 GLN A N 1
ATOM 1171 C CA . GLN A 1 149 ? 5.873 14.988 -12.591 1.00 78.75 149 GLN A CA 1
ATOM 1172 C C . GLN A 1 149 ? 7.363 14.698 -12.394 1.00 78.75 149 GLN A C 1
ATOM 1174 O O . GLN A 1 149 ? 8.148 14.932 -13.310 1.00 78.75 149 GLN A O 1
ATOM 1179 N N . VAL A 1 150 ? 7.749 14.150 -11.237 1.00 77.12 150 VAL A N 1
ATOM 1180 C CA . VAL A 1 150 ? 9.144 13.758 -10.962 1.00 77.12 150 VAL A CA 1
ATOM 1181 C C . VAL A 1 150 ? 9.617 12.736 -11.993 1.00 77.12 150 VAL A C 1
ATOM 1183 O O . VAL A 1 150 ? 10.684 12.886 -12.583 1.00 77.12 150 VAL A O 1
ATOM 1186 N N . MET A 1 151 ? 8.779 11.740 -12.272 1.00 71.75 151 MET A N 1
ATOM 1187 C CA . MET A 1 151 ? 9.098 10.680 -13.216 1.00 71.75 151 MET A CA 1
ATOM 1188 C C . MET A 1 151 ? 9.216 11.194 -14.660 1.00 71.75 151 MET A C 1
ATOM 1190 O O . MET A 1 151 ? 10.079 10.742 -15.405 1.00 71.75 151 MET A O 1
ATOM 1194 N N . LYS A 1 152 ? 8.409 12.188 -15.058 1.00 72.19 152 LYS A N 1
ATOM 1195 C CA . LYS A 1 152 ? 8.545 12.843 -16.372 1.00 72.19 152 LYS A CA 1
ATOM 1196 C C . LYS A 1 152 ? 9.903 13.514 -16.556 1.00 72.19 152 LYS A C 1
ATOM 1198 O O . LYS A 1 152 ? 10.496 13.371 -17.619 1.00 72.19 152 LYS A O 1
ATOM 1203 N N . VAL A 1 153 ? 10.378 14.241 -15.543 1.00 78.25 153 VAL A N 1
ATOM 1204 C CA . VAL A 1 153 ? 11.699 14.889 -15.585 1.00 78.25 153 VAL A CA 1
ATOM 1205 C C . VAL A 1 153 ? 12.795 13.828 -15.679 1.00 78.25 153 VAL A C 1
ATOM 1207 O O . VAL A 1 153 ? 13.664 13.924 -16.540 1.00 78.25 153 VAL A O 1
ATOM 1210 N N . PHE A 1 154 ? 12.693 12.776 -14.863 1.00 71.56 154 PHE A N 1
ATOM 1211 C CA . PHE A 1 154 ? 13.661 11.682 -14.850 1.00 71.56 154 PHE A CA 1
ATOM 1212 C C . PHE A 1 154 ? 13.744 10.945 -16.195 1.00 71.56 154 PHE A C 1
ATOM 1214 O O . PHE A 1 154 ? 14.839 10.704 -16.699 1.00 71.56 154 PHE A O 1
ATOM 1221 N N . TYR A 1 155 ? 12.603 10.627 -16.817 1.00 69.81 155 TYR A N 1
ATOM 1222 C CA . TYR A 1 155 ? 12.591 9.990 -18.137 1.00 69.81 155 TYR A CA 1
ATOM 1223 C C . TYR A 1 155 ? 13.120 10.907 -19.240 1.00 69.81 155 TYR A C 1
ATOM 1225 O O . TYR A 1 155 ? 13.872 10.433 -20.081 1.00 69.81 155 TYR A O 1
ATOM 1233 N N . ALA A 1 156 ? 12.798 12.205 -19.218 1.00 72.94 156 ALA A N 1
ATOM 1234 C CA . ALA A 1 156 ? 13.320 13.149 -20.207 1.00 72.94 156 ALA A CA 1
ATOM 1235 C C . ALA A 1 156 ? 14.856 13.238 -20.166 1.00 72.94 156 ALA A C 1
ATOM 1237 O O . ALA A 1 156 ? 15.507 13.278 -21.209 1.00 72.94 156 ALA A O 1
ATOM 1238 N N . GLU A 1 157 ? 15.436 13.232 -18.965 1.00 73.19 157 GLU A N 1
ATOM 1239 C CA . GLU A 1 157 ? 16.888 13.249 -18.785 1.00 73.19 157 GLU A CA 1
ATOM 1240 C C . GLU A 1 157 ? 17.529 11.913 -19.187 1.00 73.19 157 GLU A C 1
ATOM 1242 O O . GLU A 1 157 ? 18.555 11.897 -19.869 1.00 73.19 157 GLU A O 1
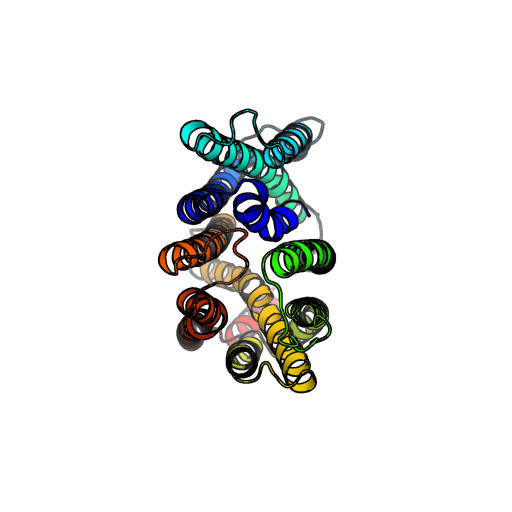ATOM 1247 N N . ARG A 1 158 ? 16.882 10.784 -18.864 1.00 69.25 158 ARG A N 1
ATOM 1248 C CA . ARG A 1 158 ? 17.334 9.449 -19.282 1.00 69.25 158 ARG A CA 1
ATOM 1249 C C . ARG A 1 158 ? 17.326 9.280 -20.801 1.00 69.25 158 ARG A C 1
ATOM 1251 O O . ARG A 1 158 ? 18.309 8.797 -21.356 1.00 69.25 158 ARG A O 1
ATOM 1258 N N . ASP A 1 159 ? 16.249 9.686 -21.469 1.00 70.19 159 ASP A N 1
ATOM 1259 C CA . ASP A 1 159 ? 16.122 9.576 -22.924 1.00 70.19 159 ASP A CA 1
ATOM 1260 C C . ASP A 1 159 ? 17.219 10.390 -23.627 1.00 70.19 159 ASP A C 1
ATOM 1262 O O . ASP A 1 159 ? 17.810 9.923 -24.598 1.00 70.19 159 ASP A O 1
ATOM 1266 N N . HIS A 1 160 ? 17.582 11.558 -23.089 1.00 72.25 160 HIS A N 1
ATOM 1267 C CA . HIS A 1 160 ? 18.681 12.367 -23.618 1.00 72.25 160 HIS A CA 1
ATOM 1268 C C . HIS A 1 160 ? 20.059 11.691 -23.472 1.00 72.25 160 HIS A C 1
ATOM 1270 O O . HIS A 1 160 ? 20.914 11.842 -24.344 1.00 72.25 160 HIS A O 1
ATOM 1276 N N . VAL A 1 161 ? 20.298 10.948 -22.384 1.00 73.56 161 VAL A N 1
ATOM 1277 C CA . VAL A 1 161 ? 21.542 10.178 -22.191 1.00 73.56 161 VAL A CA 1
ATOM 1278 C C . VAL A 1 161 ? 21.605 8.998 -23.161 1.00 73.56 161 VAL A C 1
ATOM 1280 O O . VAL A 1 161 ? 22.632 8.797 -23.802 1.00 73.56 161 VAL A O 1
ATOM 1283 N N . CYS A 1 162 ? 20.500 8.267 -23.325 1.00 72.00 162 CYS A N 1
ATOM 1284 C CA . CYS A 1 162 ? 20.434 7.108 -24.217 1.00 72.00 162 CYS A CA 1
ATOM 1285 C C . CYS A 1 162 ? 20.555 7.487 -25.704 1.00 72.00 162 CYS A C 1
ATOM 1287 O O . CYS A 1 162 ? 21.188 6.764 -26.466 1.00 72.00 162 CYS A O 1
ATOM 1289 N N . LEU A 1 163 ? 20.007 8.636 -26.117 1.00 69.44 163 LEU A N 1
ATOM 1290 C CA . LEU A 1 163 ? 20.113 9.136 -27.496 1.00 69.44 163 LEU A CA 1
ATOM 1291 C C . LEU A 1 163 ? 21.512 9.665 -27.856 1.00 69.44 163 LEU A C 1
ATOM 1293 O O . LEU A 1 163 ? 21.844 9.750 -29.035 1.00 69.44 163 LEU A O 1
ATOM 1297 N N . ASN A 1 164 ? 22.330 10.031 -26.867 1.00 62.78 164 ASN A N 1
ATOM 1298 C CA . ASN A 1 164 ? 23.689 10.518 -27.109 1.00 62.78 164 ASN A CA 1
ATOM 1299 C C . ASN A 1 164 ? 24.718 9.389 -27.307 1.00 62.78 164 ASN A C 1
ATOM 1301 O O . ASN A 1 164 ? 25.799 9.668 -27.821 1.00 62.78 164 ASN A O 1
ATOM 1305 N N . ASP A 1 165 ? 24.397 8.147 -26.925 1.00 56.75 165 ASP A N 1
ATOM 1306 C CA . ASP A 1 165 ? 25.282 6.979 -27.088 1.00 56.75 165 ASP A CA 1
ATOM 1307 C C . ASP A 1 165 ? 25.088 6.268 -28.448 1.00 56.75 165 ASP A C 1
ATOM 1309 O O . ASP A 1 165 ? 25.997 5.599 -28.937 1.00 56.75 165 ASP A O 1
ATOM 1313 N N . GLU A 1 166 ? 23.938 6.455 -29.110 1.00 53.56 166 GLU A N 1
ATOM 1314 C CA . GLU A 1 166 ? 23.638 5.880 -30.429 1.00 53.56 166 GLU A CA 1
ATOM 1315 C C . GLU A 1 166 ? 23.346 6.973 -31.477 1.00 53.56 166 GLU A C 1
ATOM 1317 O O . GLU A 1 166 ? 22.237 7.493 -31.581 1.00 53.56 166 GLU A O 1
ATOM 1322 N N . GLN A 1 167 ? 24.321 7.294 -32.333 1.00 43.22 167 GLN A N 1
ATOM 1323 C CA . GLN A 1 167 ? 24.049 7.874 -33.659 1.00 43.22 167 GLN A CA 1
ATOM 1324 C C . GLN A 1 167 ? 24.509 6.890 -34.752 1.00 43.22 167 GLN A C 1
ATOM 1326 O O . GLN A 1 167 ? 25.576 6.298 -34.572 1.00 43.22 167 GLN A O 1
ATOM 1331 N N . PRO A 1 168 ? 23.810 6.749 -35.910 1.00 44.41 168 PRO A N 1
ATOM 1332 C CA . PRO A 1 168 ? 22.794 7.660 -36.461 1.00 44.41 168 PRO A CA 1
ATOM 1333 C C . PRO A 1 168 ? 21.465 7.019 -36.953 1.00 44.41 168 PRO A C 1
ATOM 1335 O O . PRO A 1 168 ? 21.433 5.911 -37.471 1.00 44.41 168 PRO A O 1
ATOM 1338 N N . LEU A 1 169 ? 20.404 7.841 -36.931 1.00 41.44 169 LEU A N 1
ATOM 1339 C CA . LEU A 1 169 ? 19.221 7.842 -37.817 1.00 41.44 169 LEU A CA 1
ATOM 1340 C C . LEU A 1 169 ? 18.349 6.570 -37.894 1.00 41.44 169 LEU A C 1
ATOM 1342 O O . LEU A 1 169 ? 18.276 5.921 -38.932 1.00 41.44 169 LEU A O 1
ATOM 1346 N N . GLU A 1 170 ? 17.487 6.382 -36.893 1.00 29.34 170 GLU A N 1
ATOM 1347 C CA . GLU A 1 170 ? 16.088 6.063 -37.190 1.00 29.34 170 GLU A CA 1
ATOM 1348 C C . GLU A 1 170 ? 15.148 6.826 -36.251 1.00 29.34 170 GLU A C 1
ATOM 1350 O O . GLU A 1 170 ? 15.372 6.982 -35.053 1.00 29.34 170 GLU A O 1
ATOM 1355 N N . GLN A 1 171 ? 14.133 7.415 -36.864 1.00 33.47 171 GLN A N 1
ATOM 1356 C CA . GLN A 1 171 ? 13.234 8.403 -36.297 1.00 33.47 171 GLN A CA 1
ATOM 1357 C C . GLN A 1 171 ? 12.322 7.729 -35.265 1.00 33.47 171 GLN A C 1
ATOM 1359 O O . GLN A 1 171 ? 11.269 7.196 -35.613 1.00 33.47 171 GLN A O 1
ATOM 1364 N N . VAL A 1 172 ? 12.734 7.737 -33.993 1.00 37.59 172 VAL A N 1
ATOM 1365 C CA . VAL A 1 172 ? 11.902 7.262 -32.882 1.00 37.59 172 VAL A CA 1
ATOM 1366 C C . VAL A 1 172 ? 10.650 8.131 -32.840 1.00 37.59 172 VAL A C 1
ATOM 1368 O O . VAL A 1 172 ? 10.697 9.333 -32.579 1.00 37.59 172 VAL A O 1
ATOM 1371 N N . TYR A 1 173 ? 9.527 7.514 -33.190 1.00 29.62 173 TYR A N 1
ATOM 1372 C CA . TYR A 1 173 ? 8.211 8.125 -33.253 1.00 29.62 173 TYR A CA 1
ATOM 1373 C C . TYR A 1 173 ? 7.921 8.833 -31.924 1.00 29.62 173 TYR A C 1
ATOM 1375 O O . TYR A 1 173 ? 7.753 8.190 -30.889 1.00 29.62 173 TYR A O 1
ATOM 1383 N N . HIS A 1 174 ? 7.871 10.167 -31.943 1.00 30.94 174 HIS A N 1
ATOM 1384 C CA . HIS A 1 174 ? 7.390 10.951 -30.815 1.00 30.94 174 HIS A CA 1
ATOM 1385 C C . HIS A 1 174 ? 5.933 10.568 -30.534 1.00 30.94 174 HIS A C 1
ATOM 1387 O O . HIS A 1 174 ? 5.009 11.095 -31.152 1.00 30.94 174 HIS A O 1
ATOM 1393 N N . THR A 1 175 ? 5.698 9.686 -29.567 1.00 27.34 175 THR A N 1
ATOM 1394 C CA . THR A 1 175 ? 4.444 9.737 -28.822 1.00 27.34 175 THR A CA 1
ATOM 1395 C C . THR A 1 175 ? 4.601 10.845 -27.786 1.00 27.34 175 THR A C 1
ATOM 1397 O O . THR A 1 175 ? 5.517 10.749 -26.965 1.00 27.34 175 THR A O 1
ATOM 1400 N N . PRO A 1 176 ? 3.772 11.908 -27.796 1.00 29.02 176 PRO A N 1
ATOM 1401 C CA . PRO A 1 176 ? 3.769 12.863 -26.696 1.00 29.02 176 PRO A CA 1
ATOM 1402 C C . PRO A 1 176 ? 3.553 12.054 -25.424 1.00 29.02 176 PRO A C 1
ATOM 1404 O O . PRO A 1 176 ? 2.575 11.310 -25.361 1.00 29.02 176 PRO A O 1
ATOM 1407 N N . ALA A 1 177 ? 4.499 12.136 -24.481 1.00 36.56 177 ALA A N 1
ATOM 1408 C CA . ALA A 1 177 ? 4.473 11.375 -23.238 1.00 36.56 177 ALA A CA 1
ATOM 1409 C C . ALA A 1 177 ? 3.044 11.415 -22.683 1.00 36.56 177 ALA A C 1
ATOM 1411 O O . ALA A 1 177 ? 2.584 12.502 -22.299 1.00 36.56 177 ALA A O 1
ATOM 1412 N N . PRO A 1 178 ? 2.294 10.296 -22.728 1.00 39.53 178 PRO A N 1
ATOM 1413 C CA . PRO A 1 178 ? 0.910 10.331 -22.317 1.00 39.53 178 PRO A CA 1
ATOM 1414 C C . PRO A 1 178 ? 0.893 10.810 -20.871 1.00 39.53 178 PRO A C 1
ATOM 1416 O O . PRO A 1 178 ? 1.781 10.494 -20.072 1.00 39.53 178 PRO A O 1
ATOM 1419 N N . LEU A 1 179 ? -0.098 11.638 -20.543 1.00 43.06 179 LEU A N 1
ATOM 1420 C CA . LEU A 1 179 ? -0.482 11.897 -19.163 1.00 43.06 179 LEU A CA 1
ATOM 1421 C C . LEU A 1 179 ? -0.372 10.564 -18.409 1.00 43.06 179 LEU A C 1
ATOM 1423 O O . LEU A 1 179 ? -0.988 9.599 -18.854 1.00 43.06 179 LEU A O 1
ATOM 1427 N N . HIS A 1 180 ? 0.490 10.494 -17.385 1.00 54.56 180 HIS A N 1
ATOM 1428 C CA . HIS A 1 180 ? 0.948 9.220 -16.825 1.00 54.56 180 HIS A CA 1
ATOM 1429 C C . HIS A 1 180 ? -0.237 8.249 -16.676 1.00 54.56 180 HIS A C 1
ATOM 1431 O O . HIS A 1 180 ? -1.241 8.648 -16.080 1.00 54.56 180 HIS A O 1
ATOM 1437 N N . PRO A 1 181 ? -0.159 7.013 -17.200 1.00 54.78 181 PRO A N 1
ATOM 1438 C CA . PRO A 1 181 ? -1.296 6.096 -17.338 1.00 54.78 181 PRO A CA 1
ATOM 1439 C C . PRO A 1 181 ? -2.100 5.861 -16.046 1.00 54.78 181 PRO A C 1
ATOM 1441 O O . PRO A 1 181 ? -3.278 5.515 -16.095 1.00 54.78 181 PRO A O 1
ATOM 1444 N N . ALA A 1 182 ? -1.473 6.081 -14.888 1.00 62.22 182 ALA A N 1
ATOM 1445 C CA . ALA A 1 182 ? -2.073 5.946 -13.564 1.00 62.22 182 ALA A CA 1
ATOM 1446 C C . ALA A 1 182 ? -2.873 7.173 -13.070 1.00 62.22 182 ALA A C 1
ATOM 1448 O O . ALA A 1 182 ? -3.679 7.030 -12.154 1.00 62.22 182 ALA A O 1
ATOM 1449 N N . LEU A 1 183 ? -2.686 8.369 -13.640 1.00 70.25 183 LEU A N 1
ATOM 1450 C CA . LEU A 1 183 ? -3.350 9.597 -13.171 1.00 70.25 183 LEU A CA 1
ATOM 1451 C C . LEU A 1 183 ? -4.872 9.600 -13.375 1.00 70.25 183 LEU A C 1
ATOM 1453 O O . LEU A 1 183 ? -5.595 9.912 -12.429 1.00 70.25 183 LEU A O 1
ATOM 1457 N N . PRO A 1 184 ? -5.402 9.234 -14.559 1.00 74.38 184 PRO A N 1
ATOM 1458 C CA . PRO A 1 184 ? -6.849 9.140 -14.752 1.00 74.38 184 PRO A CA 1
ATOM 1459 C C . PRO A 1 184 ? -7.485 8.121 -13.799 1.00 74.38 184 PRO A C 1
ATOM 1461 O O . PRO A 1 184 ? -8.583 8.343 -13.298 1.00 74.38 184 PRO A O 1
ATOM 1464 N N . ASN A 1 185 ? -6.761 7.035 -13.513 1.00 78.44 185 ASN A N 1
ATOM 1465 C CA . ASN A 1 185 ? -7.172 5.976 -12.598 1.00 78.44 185 ASN A CA 1
ATOM 1466 C C . ASN A 1 185 ? -7.290 6.479 -11.146 1.00 78.44 185 ASN A C 1
ATOM 1468 O O . ASN A 1 185 ? -8.326 6.283 -10.511 1.00 78.44 185 ASN A O 1
ATOM 1472 N N . THR A 1 186 ? -6.280 7.186 -10.622 1.00 76.62 186 THR A N 1
ATOM 1473 C CA . THR A 1 186 ? -6.322 7.720 -9.245 1.00 76.62 186 THR A CA 1
ATOM 1474 C C . THR A 1 186 ? -7.361 8.829 -9.077 1.00 76.62 186 THR A C 1
ATOM 1476 O O . THR A 1 186 ? -8.047 8.865 -8.053 1.00 76.62 186 THR A O 1
ATOM 1479 N N . ILE A 1 187 ? -7.538 9.688 -10.089 1.00 82.50 187 ILE A N 1
ATOM 1480 C CA . ILE A 1 187 ? -8.602 10.707 -10.116 1.00 82.50 187 ILE A CA 1
ATOM 1481 C C . ILE A 1 187 ? -9.978 10.041 -10.075 1.00 82.50 187 ILE A C 1
ATOM 1483 O O . ILE A 1 187 ? -10.812 10.395 -9.240 1.00 82.50 187 ILE A O 1
ATOM 1487 N N . ALA A 1 188 ? -10.215 9.056 -10.943 1.00 84.62 188 ALA A N 1
ATOM 1488 C CA . ALA A 1 188 ? -11.487 8.347 -10.988 1.00 84.62 188 ALA A CA 1
ATOM 1489 C C . ALA A 1 188 ? -11.780 7.599 -9.684 1.00 84.62 188 ALA A C 1
ATOM 1491 O O . ALA A 1 188 ? -12.911 7.648 -9.199 1.00 84.62 188 ALA A O 1
ATOM 1492 N N . ALA A 1 189 ? -10.771 6.971 -9.074 1.00 82.81 189 ALA A N 1
ATOM 1493 C CA . ALA A 1 189 ? -10.911 6.344 -7.764 1.00 82.81 189 ALA A CA 1
ATOM 1494 C C . ALA A 1 189 ? -11.346 7.366 -6.705 1.00 82.81 189 ALA A C 1
ATOM 1496 O O . ALA A 1 189 ? -12.372 7.169 -6.065 1.00 82.81 189 ALA A O 1
ATOM 1497 N N . ALA A 1 190 ? -10.652 8.501 -6.579 1.00 82.38 190 ALA A N 1
ATOM 1498 C CA . ALA A 1 190 ? -10.991 9.530 -5.593 1.00 82.38 190 ALA A CA 1
ATOM 1499 C C . ALA A 1 190 ? -12.405 10.111 -5.776 1.00 82.38 190 ALA A C 1
ATOM 1501 O O . ALA A 1 190 ? -13.126 10.302 -4.798 1.00 82.38 190 ALA A O 1
ATOM 1502 N N . VAL A 1 191 ? -12.825 10.359 -7.021 1.00 85.19 191 VAL A N 1
ATOM 1503 C CA . VAL A 1 191 ? -14.150 10.931 -7.326 1.00 85.19 191 VAL A CA 1
ATOM 1504 C C . VAL A 1 191 ? -15.278 9.908 -7.155 1.00 85.19 191 VAL A C 1
ATOM 1506 O O . VAL A 1 191 ? -16.385 10.267 -6.758 1.00 85.19 191 VAL A O 1
ATOM 1509 N N . SER A 1 192 ? -15.018 8.632 -7.441 1.00 85.56 192 SER A N 1
ATOM 1510 C CA . SER A 1 192 ? -16.035 7.574 -7.371 1.00 85.56 192 SER A CA 1
ATOM 1511 C C . SER A 1 192 ? -16.329 7.093 -5.948 1.00 85.56 192 SER A C 1
ATOM 1513 O O . SER A 1 192 ? -17.382 6.513 -5.714 1.00 85.56 192 SER A O 1
ATOM 1515 N N . VAL A 1 193 ? -15.464 7.366 -4.974 1.00 83.75 193 VAL A N 1
ATOM 1516 C CA . VAL A 1 193 ? -15.646 6.969 -3.564 1.00 83.75 193 VAL A CA 1
ATOM 1517 C C . VAL A 1 193 ? -16.948 7.461 -2.938 1.00 83.75 193 VAL A C 1
ATOM 1519 O O . VAL A 1 193 ? -17.696 6.621 -2.440 1.00 83.75 193 VAL A O 1
ATOM 1522 N N . PRO A 1 194 ? -17.298 8.763 -2.973 1.00 82.00 194 PRO A N 1
ATOM 1523 C CA . PRO A 1 194 ? -18.586 9.212 -2.448 1.00 82.00 194 PRO A CA 1
ATOM 1524 C C . PRO A 1 194 ? -19.766 8.609 -3.219 1.00 82.00 194 PRO A C 1
ATOM 1526 O O . PRO A 1 194 ? -20.797 8.312 -2.619 1.00 82.00 194 PRO A O 1
ATOM 1529 N N . LEU A 1 195 ? -19.621 8.385 -4.531 1.00 85.25 195 LEU A N 1
ATOM 1530 C CA . LEU A 1 195 ? -20.655 7.750 -5.350 1.00 85.25 195 LEU A CA 1
ATOM 1531 C C . LEU A 1 195 ? -20.907 6.307 -4.894 1.00 85.25 195 LEU A C 1
ATOM 1533 O O . LEU A 1 195 ? -22.057 5.920 -4.682 1.00 85.25 195 LEU A O 1
ATOM 1537 N N . TRP A 1 196 ? -19.840 5.537 -4.690 1.00 85.12 196 TRP A N 1
ATOM 1538 C CA . TRP A 1 196 ? -19.922 4.175 -4.175 1.00 85.12 196 TRP A CA 1
ATOM 1539 C C . TRP A 1 196 ? -20.419 4.133 -2.739 1.00 85.12 196 TRP A C 1
ATOM 1541 O O . TRP A 1 196 ? -21.229 3.271 -2.429 1.00 85.12 196 TRP A O 1
ATOM 1551 N N . GLN A 1 197 ? -20.046 5.094 -1.894 1.00 82.56 197 GLN A N 1
ATOM 1552 C CA . GLN A 1 197 ? -20.593 5.214 -0.543 1.00 82.56 197 GLN A CA 1
ATOM 1553 C C . GLN A 1 197 ? -22.114 5.423 -0.564 1.00 82.56 197 GLN A C 1
ATOM 1555 O O . GLN A 1 197 ? -22.846 4.772 0.179 1.00 82.56 197 GLN A O 1
ATOM 1560 N N . VAL A 1 198 ? -22.618 6.288 -1.450 1.00 81.38 198 VAL A N 1
ATOM 1561 C CA . VAL A 1 198 ? -24.067 6.485 -1.622 1.00 81.38 198 VAL A CA 1
ATOM 1562 C C . VAL A 1 198 ? -24.736 5.219 -2.157 1.00 81.38 198 VAL A C 1
ATOM 1564 O O . VAL A 1 198 ? -25.817 4.858 -1.688 1.00 81.38 198 VAL A O 1
ATOM 1567 N N . LEU A 1 199 ? -24.113 4.535 -3.120 1.00 83.19 199 LEU A N 1
ATOM 1568 C CA . LEU A 1 199 ? -24.650 3.297 -3.681 1.00 83.19 199 LEU A CA 1
ATOM 1569 C C . LEU A 1 199 ? -24.706 2.176 -2.633 1.00 83.19 199 LEU A C 1
ATOM 1571 O O . LEU A 1 199 ? -25.727 1.500 -2.536 1.00 83.19 199 LEU A O 1
ATOM 1575 N N . LEU A 1 200 ? -23.657 2.035 -1.818 1.00 78.50 200 LEU A N 1
ATOM 1576 C CA . LEU A 1 200 ? -23.566 1.079 -0.712 1.00 78.50 200 LEU A CA 1
ATOM 1577 C C . LEU A 1 200 ? -24.713 1.267 0.279 1.00 78.50 200 LEU A C 1
ATOM 1579 O O . LEU A 1 200 ? -25.383 0.301 0.628 1.00 78.50 200 LEU A O 1
ATOM 1583 N N . VAL A 1 201 ? -24.985 2.513 0.676 1.00 78.12 201 VAL A N 1
ATOM 1584 C CA . VAL A 1 201 ? -26.055 2.831 1.636 1.00 78.12 201 VAL A CA 1
ATOM 1585 C C . VAL A 1 201 ? -27.455 2.644 1.034 1.00 78.12 201 VAL A C 1
ATOM 1587 O O . VAL A 1 201 ? -28.385 2.283 1.753 1.00 78.12 201 VAL A O 1
ATOM 1590 N N . ARG A 1 202 ? -27.640 2.905 -0.270 1.00 79.38 202 ARG A N 1
ATOM 1591 C CA . ARG A 1 202 ? -28.965 2.846 -0.919 1.00 79.38 202 ARG A CA 1
ATOM 1592 C C . ARG A 1 202 ? -29.366 1.459 -1.406 1.00 79.38 202 ARG A C 1
ATOM 1594 O O . ARG A 1 202 ? -30.535 1.107 -1.292 1.00 79.38 202 ARG A O 1
ATOM 1601 N N . VAL A 1 203 ? -28.438 0.745 -2.034 1.00 80.06 203 VAL A N 1
ATOM 1602 C CA . VAL A 1 203 ? -28.715 -0.491 -2.785 1.00 80.06 203 VAL A CA 1
ATOM 1603 C C . VAL A 1 203 ? -28.242 -1.726 -2.023 1.00 80.06 203 VAL A C 1
ATOM 1605 O O . VAL A 1 203 ? -28.783 -2.804 -2.241 1.00 80.06 203 VAL A O 1
ATOM 1608 N N . GLY A 1 204 ? -27.277 -1.565 -1.116 1.00 75.69 204 GLY A N 1
ATOM 1609 C CA . GLY A 1 204 ? -26.754 -2.650 -0.298 1.00 75.69 204 GLY A CA 1
ATOM 1610 C C . GLY A 1 204 ? -25.356 -3.120 -0.694 1.00 75.69 204 GLY A C 1
ATOM 1611 O O . GLY A 1 204 ? -24.937 -3.042 -1.857 1.00 75.69 204 GLY A O 1
ATOM 1612 N N . LYS A 1 205 ? -24.624 -3.649 0.288 1.00 77.06 205 LYS A N 1
ATOM 1613 C CA . LYS A 1 205 ? -23.226 -4.102 0.216 1.00 77.06 205 LYS A CA 1
ATOM 1614 C C . LYS A 1 205 ? -23.048 -5.261 -0.766 1.00 77.06 205 LYS A C 1
ATOM 1616 O O . LYS A 1 205 ? -22.107 -5.252 -1.559 1.00 77.06 205 LYS A O 1
ATOM 1621 N N . ARG A 1 206 ? -23.975 -6.229 -0.776 1.00 80.19 206 ARG A N 1
ATOM 1622 C CA . ARG A 1 206 ? -23.917 -7.408 -1.664 1.00 80.19 206 ARG A CA 1
ATOM 1623 C C . ARG A 1 206 ? -24.035 -7.029 -3.143 1.00 80.19 206 ARG A C 1
ATOM 1625 O O . ARG A 1 206 ? -23.276 -7.528 -3.970 1.00 80.19 206 ARG A O 1
ATOM 1632 N N . ILE A 1 207 ? -24.957 -6.125 -3.477 1.00 81.94 207 ILE A N 1
ATOM 1633 C CA . ILE A 1 207 ? -25.152 -5.665 -4.859 1.00 81.94 207 ILE A CA 1
ATOM 1634 C C . ILE A 1 207 ? -23.979 -4.778 -5.293 1.00 81.94 207 ILE A C 1
ATOM 1636 O O . ILE A 1 207 ? -23.473 -4.940 -6.403 1.00 81.94 207 ILE A O 1
ATOM 1640 N N . ALA A 1 208 ? -23.486 -3.900 -4.413 1.00 84.56 208 ALA A N 1
ATOM 1641 C CA . ALA A 1 208 ? -22.299 -3.095 -4.696 1.00 84.56 208 ALA A CA 1
ATOM 1642 C C . ALA A 1 208 ? -21.057 -3.961 -4.988 1.00 84.56 208 ALA A C 1
ATOM 1644 O O . ALA A 1 208 ? -20.317 -3.648 -5.919 1.00 84.56 208 ALA A O 1
ATOM 1645 N N . LEU A 1 209 ? -20.870 -5.080 -4.271 1.00 83.31 209 LEU A N 1
ATOM 1646 C CA . LEU A 1 209 ? -19.834 -6.086 -4.558 1.00 83.31 209 LEU A CA 1
ATOM 1647 C C . LEU A 1 209 ? -19.987 -6.702 -5.954 1.00 83.31 209 LEU A C 1
ATOM 1649 O O . LEU A 1 209 ? -19.027 -6.737 -6.724 1.00 83.31 209 LEU A O 1
ATOM 1653 N N . LEU A 1 210 ? -21.192 -7.181 -6.276 1.00 83.75 210 LEU A N 1
ATOM 1654 C CA . LEU A 1 210 ? -21.481 -7.870 -7.538 1.00 83.75 210 LEU A CA 1
ATOM 1655 C C . LEU A 1 210 ? -21.359 -6.957 -8.763 1.00 83.75 210 LEU A C 1
ATOM 1657 O O . LEU A 1 210 ? -21.075 -7.448 -9.850 1.00 83.75 210 LEU A O 1
ATOM 1661 N N . ILE A 1 211 ? -21.554 -5.648 -8.604 1.00 87.88 211 ILE A N 1
ATOM 1662 C CA . ILE A 1 211 ? -21.349 -4.671 -9.682 1.00 87.88 211 ILE A CA 1
ATOM 1663 C C . ILE A 1 211 ? -19.882 -4.222 -9.728 1.00 87.88 211 ILE A C 1
ATOM 1665 O O . ILE A 1 211 ? -19.289 -4.166 -10.803 1.00 87.88 211 ILE A O 1
ATOM 1669 N N . GLY A 1 212 ? -19.294 -3.903 -8.573 1.00 87.50 212 GLY A N 1
ATOM 1670 C CA . GLY A 1 212 ? -17.971 -3.291 -8.459 1.00 87.50 212 GLY A CA 1
ATOM 1671 C C . GLY A 1 212 ? -16.825 -4.201 -8.892 1.00 87.50 212 GLY A C 1
ATOM 1672 O O . GLY A 1 212 ? -16.023 -3.794 -9.734 1.00 87.50 212 GLY A O 1
ATOM 1673 N N . LEU A 1 213 ? -16.753 -5.432 -8.368 1.00 86.81 213 LEU A N 1
ATOM 1674 C CA . LEU A 1 213 ? -15.638 -6.356 -8.641 1.00 86.81 213 LEU A CA 1
ATOM 1675 C C . LEU A 1 213 ? -15.532 -6.755 -10.121 1.00 86.81 213 LEU A C 1
ATOM 1677 O O . LEU A 1 213 ? -14.444 -6.640 -10.692 1.00 86.81 213 LEU A O 1
ATOM 1681 N N . PRO A 1 214 ? -16.619 -7.210 -10.777 1.00 89.88 214 PRO A N 1
ATOM 1682 C CA . PRO A 1 214 ? -16.541 -7.647 -12.167 1.00 89.88 214 PRO A CA 1
ATOM 1683 C C . PRO A 1 214 ? -16.197 -6.519 -13.137 1.00 89.88 214 PRO A C 1
ATOM 1685 O O . PRO A 1 214 ? -15.659 -6.798 -14.202 1.00 89.88 214 PRO A O 1
ATOM 1688 N N . LEU A 1 215 ? -16.455 -5.258 -12.771 1.00 91.56 215 LEU A N 1
ATOM 1689 C CA . LEU A 1 215 ? -16.123 -4.086 -13.581 1.00 91.56 215 LEU A CA 1
ATOM 1690 C C . LEU A 1 215 ? -14.605 -3.890 -13.754 1.00 91.56 215 LEU A C 1
ATOM 1692 O O . LEU A 1 215 ? -14.168 -3.323 -14.756 1.00 91.56 215 LEU A O 1
ATOM 1696 N N . PHE A 1 216 ? -13.799 -4.396 -12.813 1.00 91.00 216 PHE A N 1
ATOM 1697 C CA . PHE A 1 216 ? -12.337 -4.322 -12.863 1.00 91.00 216 PHE A CA 1
ATOM 1698 C C . PHE A 1 216 ? -11.741 -5.173 -13.990 1.00 91.00 216 PHE A C 1
ATOM 1700 O O . PHE A 1 216 ? -10.807 -4.757 -14.673 1.00 91.00 216 PHE A O 1
ATOM 1707 N N . ILE A 1 217 ? -12.291 -6.374 -14.190 1.00 91.38 217 ILE A N 1
ATOM 1708 C CA . ILE A 1 217 ? -11.742 -7.398 -15.087 1.00 91.38 217 ILE A CA 1
ATOM 1709 C C . ILE A 1 217 ? -11.663 -6.904 -16.542 1.00 91.38 217 ILE A C 1
ATOM 1711 O O . ILE A 1 217 ? -10.559 -6.885 -17.091 1.00 91.38 217 ILE A O 1
ATOM 1715 N N . PRO A 1 218 ? -12.761 -6.460 -17.190 1.00 90.62 218 PRO A N 1
ATOM 1716 C CA . PRO A 1 218 ? -12.688 -5.975 -18.562 1.00 90.62 218 PRO A CA 1
ATOM 1717 C C . PRO A 1 218 ? -11.865 -4.687 -18.666 1.00 90.62 218 PRO A C 1
ATOM 1719 O O . PRO A 1 218 ? -11.163 -4.510 -19.657 1.00 90.62 218 PRO A O 1
ATOM 1722 N N . ALA A 1 219 ? -11.888 -3.820 -17.645 1.00 90.69 219 ALA A N 1
ATOM 1723 C CA . ALA A 1 219 ? -11.108 -2.586 -17.649 1.00 90.69 219 ALA A CA 1
ATOM 1724 C C . ALA A 1 219 ? -9.605 -2.879 -17.768 1.00 90.69 219 ALA A C 1
ATOM 1726 O O . ALA A 1 219 ? -8.930 -2.338 -18.641 1.00 90.69 219 ALA A O 1
ATOM 1727 N N . VAL A 1 220 ? -9.091 -3.789 -16.941 1.00 88.69 220 VAL A N 1
ATOM 1728 C CA . VAL A 1 220 ? -7.664 -4.125 -16.918 1.00 88.69 220 VAL A CA 1
ATOM 1729 C C . VAL A 1 220 ? -7.232 -4.961 -18.130 1.00 88.69 220 VAL A C 1
ATOM 1731 O O . VAL A 1 220 ? -6.139 -4.740 -18.651 1.00 88.69 220 VAL A O 1
ATOM 1734 N N . ILE A 1 221 ? -8.092 -5.846 -18.651 1.00 90.12 221 ILE A N 1
ATOM 1735 C CA . ILE A 1 221 ? -7.812 -6.589 -19.895 1.00 90.12 221 ILE A CA 1
ATOM 1736 C C . ILE A 1 221 ? -7.639 -5.624 -21.075 1.00 90.12 221 ILE A C 1
ATOM 1738 O O . ILE A 1 221 ? -6.643 -5.697 -21.794 1.00 90.12 221 ILE A O 1
ATOM 1742 N N . VAL A 1 222 ? -8.581 -4.694 -21.271 1.00 87.69 222 VAL A N 1
ATOM 1743 C CA . VAL A 1 222 ? -8.529 -3.763 -22.411 1.00 87.69 222 VAL A CA 1
ATOM 1744 C C . VAL A 1 222 ? -7.350 -2.792 -22.272 1.00 87.69 222 VAL A C 1
ATOM 1746 O O . VAL A 1 222 ? -6.703 -2.498 -23.277 1.00 87.69 222 VAL A O 1
ATOM 1749 N N . LEU A 1 223 ? -7.003 -2.363 -21.051 1.00 83.69 223 LEU A N 1
ATOM 1750 C CA . LEU A 1 223 ? -5.821 -1.521 -20.810 1.00 83.69 223 LEU A CA 1
ATOM 1751 C C . LEU A 1 223 ? -4.513 -2.174 -21.280 1.00 83.69 223 LEU A C 1
ATOM 1753 O O . LEU A 1 223 ? -3.638 -1.470 -21.779 1.00 83.69 223 LEU A O 1
ATOM 1757 N N . VAL A 1 224 ? -4.382 -3.499 -21.155 1.00 82.38 224 VAL A N 1
ATOM 1758 C CA . VAL A 1 224 ? -3.190 -4.229 -21.620 1.00 82.38 224 VAL A CA 1
ATOM 1759 C C . VAL A 1 224 ? -3.259 -4.550 -23.114 1.00 82.38 224 VAL A C 1
ATOM 1761 O O . VAL A 1 224 ? -2.248 -4.447 -23.805 1.00 82.38 224 VAL A O 1
ATOM 1764 N N . CYS A 1 225 ? -4.433 -4.912 -23.639 1.00 82.62 225 CYS A N 1
ATOM 1765 C CA . CYS A 1 225 ? -4.578 -5.316 -25.041 1.00 82.62 225 CYS A CA 1
ATOM 1766 C C . CYS A 1 225 ? -4.580 -4.146 -26.038 1.00 82.62 225 CYS A C 1
ATOM 1768 O O . CYS A 1 225 ? -4.197 -4.339 -27.191 1.00 82.62 225 CYS A O 1
ATOM 1770 N N . VAL A 1 226 ? -5.033 -2.952 -25.636 1.00 80.38 226 VAL A N 1
ATOM 1771 C CA . VAL A 1 226 ? -5.226 -1.805 -26.545 1.00 80.38 226 VAL A CA 1
ATOM 1772 C C . VAL A 1 226 ? -4.532 -0.542 -26.008 1.00 80.38 226 VAL A C 1
ATOM 1774 O O . VAL A 1 226 ? -5.196 0.445 -25.687 1.00 80.38 226 VAL A O 1
ATOM 1777 N N . PRO A 1 227 ? -3.187 -0.519 -25.932 1.00 69.88 227 PRO A N 1
ATOM 1778 C CA . PRO A 1 227 ? -2.454 0.662 -25.472 1.00 69.88 227 PRO A CA 1
ATOM 1779 C C . PRO A 1 227 ? -2.429 1.801 -26.508 1.00 69.88 227 PRO A C 1
ATOM 1781 O O . PRO A 1 227 ? -2.148 2.944 -26.162 1.00 69.88 227 PRO A O 1
ATOM 1784 N N . SER A 1 228 ? -2.721 1.515 -27.782 1.00 74.44 228 SER A N 1
ATOM 1785 C CA . SER A 1 228 ? -2.552 2.463 -28.893 1.00 74.44 228 SER A CA 1
ATOM 1786 C C . SER A 1 228 ? -3.652 3.523 -29.002 1.00 74.44 228 SER A C 1
ATOM 1788 O O . SER A 1 228 ? -3.422 4.588 -29.574 1.00 74.44 228 SER A O 1
ATOM 1790 N N . ASN A 1 229 ? -4.850 3.265 -28.466 1.00 82.88 229 ASN A N 1
ATOM 1791 C CA . ASN A 1 229 ? -5.974 4.195 -28.549 1.00 82.88 229 ASN A CA 1
ATOM 1792 C C . ASN A 1 229 ? -6.155 4.961 -27.232 1.00 82.88 229 ASN A C 1
ATOM 1794 O O . ASN A 1 229 ? -6.691 4.430 -26.258 1.00 82.88 229 ASN A O 1
ATOM 1798 N N . LEU A 1 230 ? -5.770 6.240 -27.234 1.00 80.25 230 LEU A N 1
ATOM 1799 C CA . LEU A 1 230 ? -5.820 7.104 -26.051 1.00 80.25 230 LEU A CA 1
ATOM 1800 C C . LEU A 1 230 ? -7.229 7.223 -25.448 1.00 80.25 230 LEU A C 1
ATOM 1802 O O . LEU A 1 230 ? -7.372 7.201 -24.230 1.00 80.25 230 LEU A O 1
ATOM 1806 N N . ALA A 1 231 ? -8.278 7.333 -26.267 1.00 82.94 231 ALA A N 1
ATOM 1807 C CA . ALA A 1 231 ? -9.640 7.508 -25.760 1.00 82.94 231 ALA A CA 1
ATOM 1808 C C . ALA A 1 231 ? -10.137 6.254 -25.024 1.00 82.94 231 ALA A C 1
ATOM 1810 O O . ALA A 1 231 ? -10.696 6.353 -23.930 1.00 82.94 231 ALA A O 1
ATOM 1811 N N . VAL A 1 232 ? -9.879 5.074 -25.598 1.00 85.19 232 VAL A N 1
ATOM 1812 C CA . VAL A 1 232 ? -10.210 3.780 -24.979 1.00 85.19 232 VAL A CA 1
ATOM 1813 C C . VAL A 1 232 ? -9.407 3.585 -23.694 1.00 85.19 232 VAL A C 1
ATOM 1815 O O . VAL A 1 232 ? -9.977 3.223 -22.664 1.00 85.19 232 VAL A O 1
ATOM 1818 N N . TYR A 1 233 ? -8.112 3.901 -23.729 1.00 82.62 233 TYR A N 1
ATOM 1819 C CA . TYR A 1 233 ? -7.232 3.833 -22.567 1.00 82.62 233 TYR A CA 1
ATOM 1820 C C . TYR A 1 233 ? -7.741 4.711 -21.407 1.00 82.62 233 TYR A C 1
ATOM 1822 O O . TYR A 1 233 ? -7.839 4.258 -20.263 1.00 82.62 233 TYR A O 1
ATOM 1830 N N . MET A 1 234 ? -8.130 5.957 -21.696 1.00 82.50 234 MET A N 1
ATOM 1831 C CA . MET A 1 234 ? -8.662 6.891 -20.697 1.00 82.50 234 MET A CA 1
ATOM 1832 C C . MET A 1 234 ? -9.991 6.406 -20.110 1.00 82.50 234 MET A C 1
ATOM 1834 O O . MET A 1 234 ? -10.153 6.404 -18.890 1.00 82.50 234 MET A O 1
ATOM 1838 N N . ALA A 1 235 ? -10.923 5.952 -20.954 1.00 87.19 235 ALA A N 1
ATOM 1839 C CA . ALA A 1 235 ? -12.218 5.443 -20.507 1.00 87.19 235 ALA A CA 1
ATOM 1840 C C . ALA A 1 235 ? -12.067 4.218 -19.587 1.00 87.19 235 ALA A C 1
ATOM 1842 O O . ALA A 1 235 ? -12.684 4.162 -18.522 1.00 87.19 235 ALA A O 1
ATOM 1843 N N . MET A 1 236 ? -11.198 3.270 -19.949 1.00 89.31 236 MET A N 1
ATOM 1844 C CA . MET A 1 236 ? -10.962 2.073 -19.137 1.00 89.31 236 MET A CA 1
ATOM 1845 C C . MET A 1 236 ? -10.167 2.364 -17.866 1.00 89.31 236 MET A C 1
ATOM 1847 O O . MET A 1 236 ? -10.423 1.739 -16.842 1.00 89.31 236 MET A O 1
ATOM 1851 N N . SER A 1 237 ? -9.269 3.352 -17.878 1.00 84.38 237 SER A N 1
ATOM 1852 C CA . SER A 1 237 ? -8.581 3.809 -16.662 1.00 84.38 237 SER A CA 1
ATOM 1853 C C . SER A 1 237 ? -9.563 4.402 -15.650 1.00 84.38 237 SER A C 1
ATOM 1855 O O . SER A 1 237 ? -9.458 4.128 -14.457 1.00 84.38 237 SER A O 1
ATOM 1857 N N . VAL A 1 238 ? -10.552 5.171 -16.119 1.00 87.94 238 VAL A N 1
ATOM 1858 C CA . VAL A 1 238 ? -11.625 5.695 -15.261 1.00 87.94 238 VAL A CA 1
ATOM 1859 C C . VAL A 1 238 ? -12.474 4.557 -14.698 1.00 87.94 238 VAL A C 1
ATOM 1861 O O . VAL A 1 238 ? -12.784 4.543 -13.506 1.00 87.94 238 VAL A O 1
ATOM 1864 N N . LEU A 1 239 ? -12.811 3.577 -15.537 1.00 90.12 239 LEU A N 1
ATOM 1865 C CA . LEU A 1 239 ? -13.583 2.410 -15.127 1.00 90.12 239 LEU A CA 1
ATOM 1866 C C . LEU A 1 23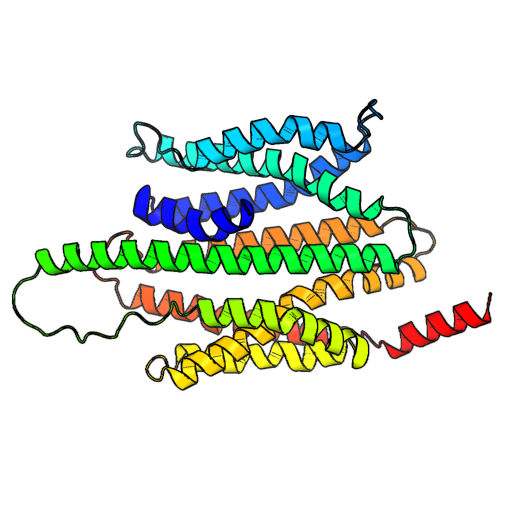9 ? -12.844 1.579 -14.065 1.00 90.12 239 LEU A C 1
ATOM 1868 O O . LEU A 1 239 ? -13.419 1.258 -13.023 1.00 90.12 239 LEU A O 1
ATOM 1872 N N . CYS A 1 240 ? -11.557 1.312 -14.293 1.00 89.56 240 CYS A N 1
ATOM 1873 C CA . CYS A 1 240 ? -10.664 0.627 -13.361 1.00 89.56 240 CYS A CA 1
ATOM 1874 C C . CYS A 1 240 ? -10.600 1.360 -12.013 1.00 89.56 240 CYS A C 1
ATOM 1876 O O . CYS A 1 240 ? -10.822 0.748 -10.968 1.00 89.56 240 CYS A O 1
ATOM 1878 N N . GLY A 1 241 ? -10.416 2.684 -12.037 1.00 87.19 241 GLY A N 1
ATOM 1879 C CA . GLY A 1 241 ? -10.344 3.502 -10.826 1.00 87.19 241 GLY A CA 1
ATOM 1880 C C . GLY A 1 241 ? -11.649 3.494 -10.048 1.00 87.19 241 GLY A C 1
ATOM 1881 O O . GLY A 1 241 ? -11.643 3.351 -8.825 1.00 87.19 241 GLY A O 1
ATOM 1882 N N . SER A 1 242 ? -12.775 3.554 -10.763 1.00 86.81 242 SER A N 1
ATOM 1883 C CA . SER A 1 242 ? -14.094 3.445 -10.147 1.00 86.81 242 SER A CA 1
ATOM 1884 C C . SER A 1 242 ? -14.311 2.097 -9.464 1.00 86.81 242 SER A C 1
ATOM 1886 O O . SER A 1 242 ? -14.856 2.053 -8.367 1.00 86.81 242 SER A O 1
ATOM 1888 N N . SER A 1 243 ? -13.839 1.000 -10.054 1.00 89.38 243 SER A N 1
ATOM 1889 C CA . SER A 1 243 ? -13.924 -0.321 -9.434 1.00 89.38 243 SER A CA 1
ATOM 1890 C C . SER A 1 243 ? -12.970 -0.459 -8.240 1.00 89.38 243 SER A C 1
ATOM 1892 O O . SER A 1 243 ? -13.362 -0.983 -7.198 1.00 89.38 243 SER A O 1
ATOM 1894 N N . LEU A 1 244 ? -11.756 0.095 -8.316 1.00 85.44 244 LEU A N 1
ATOM 1895 C CA . LEU A 1 244 ? -10.786 0.052 -7.218 1.00 85.44 244 LEU A CA 1
ATOM 1896 C C . LEU A 1 244 ? -11.306 0.741 -5.943 1.00 85.44 244 LEU A C 1
ATOM 1898 O O . LEU A 1 244 ? -11.042 0.270 -4.836 1.00 85.44 244 LEU A O 1
ATOM 1902 N N . ALA A 1 245 ? -12.108 1.800 -6.087 1.00 84.44 245 ALA A N 1
ATOM 1903 C CA . ALA A 1 245 ? -12.804 2.429 -4.965 1.00 84.44 245 ALA A CA 1
ATOM 1904 C C . ALA A 1 245 ? -13.724 1.452 -4.211 1.00 84.44 245 ALA A C 1
ATOM 1906 O O . ALA A 1 245 ? -13.794 1.502 -2.982 1.00 84.44 245 ALA A O 1
ATOM 1907 N N . THR A 1 246 ? -14.389 0.530 -4.919 1.00 84.06 246 THR A N 1
ATOM 1908 C CA . THR A 1 246 ? -15.231 -0.498 -4.280 1.00 84.06 246 THR A CA 1
ATOM 1909 C C . THR A 1 246 ? -14.405 -1.463 -3.448 1.00 84.06 246 THR A C 1
ATOM 1911 O O . THR A 1 246 ? -14.743 -1.701 -2.291 1.00 84.06 246 THR A O 1
ATOM 1914 N N . LEU A 1 247 ? -13.283 -1.944 -3.994 1.00 81.94 247 LEU A N 1
ATOM 1915 C CA . LEU A 1 247 ? -12.353 -2.841 -3.304 1.00 81.94 247 LEU A CA 1
ATOM 1916 C C . LEU A 1 247 ? -11.775 -2.209 -2.038 1.00 81.94 247 LEU A C 1
ATOM 1918 O O . LEU A 1 247 ? -11.530 -2.911 -1.060 1.00 81.94 247 LEU A O 1
ATOM 1922 N N . PHE A 1 248 ? -11.580 -0.891 -2.051 1.00 80.81 248 PHE A N 1
ATOM 1923 C CA . PHE A 1 248 ? -11.109 -0.163 -0.886 1.00 80.81 248 PHE A CA 1
ATOM 1924 C C . PHE A 1 248 ? -12.209 0.007 0.171 1.00 80.81 248 PHE A C 1
ATOM 1926 O O . PHE A 1 248 ? -11.967 -0.299 1.329 1.00 80.81 248 PHE A O 1
ATOM 1933 N N . LEU A 1 249 ? -13.416 0.452 -0.194 1.00 78.00 249 LEU A N 1
ATOM 1934 C CA . LEU A 1 249 ? -14.485 0.774 0.768 1.00 78.00 249 LEU A CA 1
ATOM 1935 C C . LEU A 1 249 ? -15.158 -0.453 1.398 1.00 78.00 249 LEU A C 1
ATOM 1937 O O . LEU A 1 249 ? -15.479 -0.449 2.589 1.00 78.00 249 LEU A O 1
ATOM 1941 N N . LEU A 1 250 ? -15.409 -1.489 0.598 1.00 79.56 250 LEU A N 1
ATOM 1942 C CA . LEU A 1 250 ? -16.264 -2.610 0.986 1.00 79.56 250 LEU A CA 1
ATOM 1943 C C . LEU A 1 250 ? -15.751 -3.372 2.217 1.00 79.56 250 LEU A C 1
ATOM 1945 O O . LEU A 1 250 ? -16.536 -3.515 3.158 1.00 79.56 250 LEU A O 1
ATOM 1949 N N . PRO A 1 251 ? -14.473 -3.798 2.286 1.00 81.50 251 PRO A N 1
ATOM 1950 C CA . PRO A 1 251 ? -13.972 -4.540 3.441 1.00 81.50 251 PRO A CA 1
ATOM 1951 C C . PRO A 1 251 ? -14.101 -3.759 4.756 1.00 81.50 251 PRO A C 1
ATOM 1953 O O . PRO A 1 251 ? -14.483 -4.330 5.775 1.00 81.50 251 PRO A O 1
ATOM 1956 N N . TRP A 1 252 ? -13.872 -2.440 4.726 1.00 78.00 252 TRP A N 1
ATOM 1957 C CA . TRP A 1 252 ? -14.045 -1.576 5.899 1.00 78.00 252 TRP A CA 1
ATOM 1958 C C . TRP A 1 252 ? -15.505 -1.451 6.332 1.00 78.00 252 TRP A C 1
ATOM 1960 O O . TRP A 1 252 ? -15.776 -1.370 7.525 1.00 78.00 252 TRP A O 1
ATOM 1970 N N . SER A 1 253 ? -16.444 -1.457 5.383 1.00 77.56 253 SER A N 1
ATOM 1971 C CA . SER A 1 253 ? -17.877 -1.405 5.692 1.00 77.56 253 SER A CA 1
ATOM 1972 C C . SER A 1 253 ? -18.439 -2.732 6.212 1.00 77.56 253 SER A C 1
ATOM 1974 O O . SER A 1 253 ? -19.438 -2.719 6.924 1.00 77.56 253 SER A O 1
ATOM 1976 N N . MET A 1 254 ? -17.828 -3.862 5.843 1.00 79.06 254 MET A N 1
ATOM 1977 C CA . MET A 1 254 ? -18.271 -5.208 6.228 1.00 79.06 254 MET A CA 1
ATOM 1978 C C . MET A 1 254 ? -17.705 -5.658 7.572 1.00 79.06 254 MET A C 1
ATOM 1980 O O . MET A 1 254 ? -18.325 -6.463 8.256 1.00 79.06 254 MET A O 1
ATOM 1984 N N . LEU A 1 255 ? -16.534 -5.148 7.959 1.00 80.94 255 LEU A N 1
ATOM 1985 C CA . LEU A 1 255 ? -15.874 -5.537 9.201 1.00 80.94 255 LEU A CA 1
ATOM 1986 C C . LEU A 1 255 ? -16.767 -5.345 10.449 1.00 80.94 255 LEU A C 1
ATOM 1988 O O . LEU A 1 255 ? -16.849 -6.296 11.227 1.00 80.94 255 LEU A O 1
ATOM 1992 N N . PRO A 1 256 ? -17.473 -4.209 10.642 1.00 75.31 256 PRO A N 1
ATOM 1993 C CA . PRO A 1 256 ? -18.396 -4.052 11.768 1.00 75.31 256 PRO A CA 1
ATOM 1994 C C . PRO A 1 256 ? -19.544 -5.068 11.756 1.00 75.31 256 PRO A C 1
ATOM 1996 O O . PRO A 1 256 ? -19.863 -5.617 12.802 1.00 75.31 256 PRO A O 1
ATOM 1999 N N . ASP A 1 257 ? -20.101 -5.404 10.584 1.00 76.94 257 ASP A N 1
ATOM 2000 C CA . ASP A 1 257 ? -21.207 -6.373 10.492 1.00 76.94 257 ASP A CA 1
ATOM 2001 C C . ASP A 1 257 ? -20.792 -7.757 11.005 1.00 76.94 257 ASP A C 1
ATOM 2003 O O . ASP A 1 257 ? -21.552 -8.431 11.697 1.00 76.94 257 ASP A O 1
ATOM 2007 N N . VAL A 1 258 ? -19.571 -8.186 10.664 1.00 80.94 258 VAL A N 1
ATOM 2008 C CA . VAL A 1 258 ? -19.020 -9.474 11.108 1.00 80.94 258 VAL A CA 1
ATOM 2009 C C . VAL A 1 258 ? -18.803 -9.477 12.619 1.00 80.94 258 VAL A C 1
ATOM 2011 O O . VAL A 1 258 ? -19.051 -10.485 13.282 1.00 80.94 258 VAL A O 1
ATOM 2014 N N . VAL A 1 259 ? -18.343 -8.351 13.164 1.00 80.75 259 VAL A N 1
ATOM 2015 C CA . VAL A 1 259 ? -18.141 -8.177 14.605 1.00 80.75 259 VAL A CA 1
ATOM 2016 C C . VAL A 1 259 ? -19.478 -8.221 15.350 1.00 80.75 259 VAL A C 1
ATOM 2018 O O . VAL A 1 259 ? -19.582 -8.913 16.369 1.00 80.75 259 VAL A O 1
ATOM 2021 N N . ASP A 1 260 ? -20.510 -7.563 14.823 1.00 78.19 260 ASP A N 1
ATOM 2022 C CA . ASP A 1 260 ? -21.854 -7.551 15.405 1.00 78.19 260 ASP A CA 1
ATOM 2023 C C . ASP A 1 260 ? -22.502 -8.948 15.368 1.00 78.19 260 ASP A C 1
ATOM 2025 O O . ASP A 1 260 ? -22.990 -9.431 16.396 1.00 78.19 260 ASP A O 1
ATOM 2029 N N . ASP A 1 261 ? -22.440 -9.651 14.228 1.00 78.81 261 ASP A N 1
ATOM 2030 C CA . ASP A 1 261 ? -22.961 -11.024 14.089 1.00 78.81 261 ASP A CA 1
ATOM 2031 C C . ASP A 1 261 ? -22.249 -12.005 15.037 1.00 78.81 261 ASP A C 1
ATOM 2033 O O . ASP A 1 261 ? -22.887 -12.837 15.695 1.00 78.81 261 ASP A O 1
ATOM 2037 N N . PHE A 1 262 ? -20.925 -11.883 15.171 1.00 82.69 262 PHE A N 1
ATOM 2038 C CA . PHE A 1 262 ? -20.150 -12.704 16.099 1.00 82.69 262 PHE A CA 1
ATOM 2039 C C . PHE A 1 262 ? -20.537 -12.445 17.560 1.00 82.69 262 PHE A C 1
ATOM 2041 O O . PHE A 1 262 ? -20.701 -13.400 18.329 1.00 82.69 262 PHE A O 1
ATOM 2048 N N . THR A 1 263 ? -20.706 -11.173 17.933 1.00 80.31 263 THR A N 1
ATOM 2049 C CA . THR A 1 263 ? -21.075 -10.755 19.295 1.00 80.31 263 THR A CA 1
ATOM 2050 C C . THR A 1 263 ? -22.471 -11.249 19.664 1.00 80.31 263 THR A C 1
ATOM 2052 O O . THR A 1 263 ? -22.685 -11.711 20.786 1.00 80.31 263 THR A O 1
ATOM 2055 N N . HIS A 1 264 ? -23.405 -11.237 18.709 1.00 77.25 264 HIS A N 1
ATOM 2056 C CA . HIS A 1 264 ? -24.751 -11.770 18.906 1.00 77.25 264 HIS A CA 1
ATOM 2057 C C . HIS A 1 264 ? -24.752 -13.293 19.121 1.00 77.25 264 HIS A C 1
ATOM 2059 O O . HIS A 1 264 ? -25.442 -13.798 20.007 1.00 77.25 264 HIS A O 1
ATOM 2065 N N . LYS A 1 265 ? -23.959 -14.042 18.343 1.00 83.38 265 LYS A N 1
ATOM 2066 C CA . LYS A 1 265 ? -23.860 -15.509 18.470 1.00 83.38 265 LYS A CA 1
ATOM 2067 C C . LYS A 1 265 ? -23.094 -15.962 19.715 1.00 83.38 265 LYS A C 1
ATOM 2069 O O . LYS A 1 265 ? -23.355 -17.056 20.210 1.00 83.38 265 LYS A O 1
ATOM 2074 N N . ASN A 1 266 ? -22.169 -15.145 20.227 1.00 84.00 266 ASN A N 1
ATOM 2075 C CA . ASN A 1 266 ? -21.292 -15.491 21.350 1.00 84.00 266 ASN A CA 1
ATOM 2076 C C . ASN A 1 266 ? -21.359 -14.444 22.479 1.00 84.00 266 ASN A C 1
ATOM 2078 O O . ASN A 1 266 ? -20.369 -13.757 22.746 1.00 84.00 266 ASN A O 1
ATOM 2082 N N . PRO A 1 267 ? -22.482 -14.351 23.215 1.00 80.25 267 PRO A N 1
ATOM 2083 C CA . PRO A 1 267 ? -22.656 -13.353 24.275 1.00 80.25 267 PRO A CA 1
ATOM 2084 C C . PRO A 1 267 ? -21.668 -13.509 25.447 1.00 80.25 267 PRO A C 1
ATOM 2086 O O . PRO A 1 267 ? -21.438 -12.556 26.190 1.00 80.25 267 PRO A O 1
ATOM 2089 N N . SER A 1 268 ? -21.053 -14.686 25.616 1.00 79.38 268 SER A N 1
ATOM 2090 C CA . SER A 1 268 ? -20.010 -14.944 26.621 1.00 79.38 268 SER A CA 1
ATOM 2091 C C . SER A 1 268 ? -18.659 -14.295 26.301 1.00 79.38 268 SER A C 1
ATOM 2093 O O . SER A 1 268 ? -17.830 -14.152 27.196 1.00 79.38 268 SER A O 1
ATOM 2095 N N . CYS A 1 269 ? -18.420 -13.915 25.043 1.00 70.56 269 CYS A N 1
ATOM 2096 C CA . CYS A 1 269 ? -17.161 -13.345 24.560 1.00 70.56 269 CYS A CA 1
ATOM 2097 C C . CYS A 1 269 ? -17.372 -11.896 24.101 1.00 70.56 269 CYS A C 1
ATOM 2099 O O . CYS A 1 269 ? -17.177 -11.560 22.933 1.00 70.56 269 CYS A O 1
ATOM 2101 N N . ARG A 1 270 ? -17.796 -11.040 25.035 1.00 62.62 270 ARG A N 1
ATOM 2102 C CA . ARG A 1 270 ? -17.950 -9.596 24.812 1.00 62.62 270 ARG A CA 1
ATOM 2103 C C . ARG A 1 270 ? -16.563 -8.947 24.652 1.00 62.62 270 ARG A C 1
ATOM 2105 O O . ARG A 1 270 ? -15.608 -9.418 25.258 1.00 62.62 270 ARG A O 1
ATOM 2112 N N . GLU A 1 271 ? -16.462 -7.884 23.850 1.00 70.25 271 GLU A N 1
ATOM 2113 C CA . GLU A 1 271 ? -15.234 -7.078 23.640 1.00 70.25 271 GLU A CA 1
ATOM 2114 C C . GLU A 1 271 ? -14.142 -7.686 22.726 1.00 70.25 271 GLU A C 1
ATOM 2116 O O . GLU A 1 271 ? -12.978 -7.295 22.795 1.00 70.25 271 GLU A O 1
ATOM 2121 N N . MET A 1 272 ? -14.492 -8.597 21.809 1.00 74.19 272 MET A N 1
ATOM 2122 C CA . MET A 1 272 ? -13.541 -9.145 20.816 1.00 74.19 272 MET A CA 1
ATOM 2123 C C . MET A 1 272 ? -13.343 -8.248 19.576 1.00 74.19 272 MET A C 1
ATOM 2125 O O . MET A 1 272 ? -12.507 -8.549 18.724 1.00 74.19 272 MET A O 1
ATOM 2129 N N . GLU A 1 273 ? -14.066 -7.131 19.475 1.00 74.38 273 GLU A N 1
ATOM 2130 C CA . GLU A 1 273 ? -14.001 -6.158 18.368 1.00 74.38 273 GLU A CA 1
ATOM 2131 C C . GLU A 1 273 ? -12.556 -5.729 18.021 1.00 74.38 273 GLU A C 1
ATOM 2133 O O . GLU A 1 273 ? -12.181 -5.775 16.842 1.00 74.38 273 GLU A O 1
ATOM 2138 N N . PRO A 1 274 ? -11.680 -5.414 19.006 1.00 74.38 274 PRO A N 1
ATOM 2139 C CA . PRO A 1 274 ? -10.296 -5.032 18.727 1.00 74.38 274 PRO A CA 1
ATOM 2140 C C . PRO A 1 274 ? -9.462 -6.158 18.102 1.00 74.38 274 PRO A C 1
ATOM 2142 O O . PRO A 1 274 ? -8.517 -5.877 17.362 1.00 74.38 274 PRO A O 1
ATOM 2145 N N . LEU A 1 275 ? -9.790 -7.429 18.373 1.00 81.44 275 LEU A N 1
ATOM 2146 C CA . LEU A 1 275 ? -9.090 -8.583 17.802 1.00 81.44 275 LEU A CA 1
ATOM 2147 C C . LEU A 1 275 ? -9.407 -8.735 16.311 1.00 81.44 275 LEU A C 1
ATOM 2149 O O . LEU A 1 275 ? -8.484 -8.887 15.510 1.00 81.44 275 LEU A O 1
ATOM 2153 N N . PHE A 1 276 ? -10.688 -8.643 15.935 1.00 82.81 276 PHE A N 1
ATOM 2154 C CA . PHE A 1 276 ? -11.111 -8.667 14.529 1.00 82.81 276 PHE A CA 1
ATOM 2155 C C . PHE A 1 276 ? -10.485 -7.511 13.749 1.00 82.81 276 PHE A C 1
ATOM 2157 O O . PHE A 1 276 ? -9.927 -7.721 12.671 1.00 82.81 276 PHE A O 1
ATOM 2164 N N . PHE A 1 277 ? -10.499 -6.308 14.330 1.00 81.62 277 PHE A N 1
ATOM 2165 C CA . PHE A 1 277 ? -9.884 -5.134 13.722 1.00 81.62 277 PHE A CA 1
ATOM 2166 C C . PHE A 1 277 ? -8.370 -5.301 13.537 1.00 81.62 277 PHE A C 1
ATOM 2168 O O . PHE A 1 277 ? -7.845 -5.056 12.451 1.00 81.62 277 PHE A O 1
ATOM 2175 N N . SER A 1 278 ? -7.667 -5.783 14.566 1.00 82.50 278 SER A N 1
ATOM 2176 C CA . SER A 1 278 ? -6.217 -6.015 14.506 1.00 82.50 278 SER A CA 1
ATOM 2177 C C . SER A 1 278 ? -5.849 -7.083 13.476 1.00 82.50 278 SER A C 1
ATOM 2179 O O . SER A 1 278 ? -4.901 -6.896 12.717 1.00 82.50 278 SER A O 1
ATOM 2181 N N . CYS A 1 279 ? -6.609 -8.181 13.407 1.00 85.62 279 CYS A N 1
ATOM 2182 C CA . CYS A 1 279 ? -6.399 -9.243 12.423 1.00 85.62 279 CYS A CA 1
ATOM 2183 C C . CYS A 1 279 ? -6.603 -8.728 10.992 1.00 85.62 279 CYS A C 1
ATOM 2185 O O . CYS A 1 279 ? -5.759 -8.959 10.127 1.00 85.62 279 CYS A O 1
ATOM 2187 N N . TYR A 1 280 ? -7.669 -7.957 10.761 1.00 87.44 280 TYR A N 1
ATOM 2188 C CA . TYR A 1 280 ? -7.932 -7.338 9.465 1.00 87.44 280 TYR A CA 1
ATOM 2189 C C . TYR A 1 280 ? -6.794 -6.401 9.031 1.00 87.44 280 TYR A C 1
ATOM 2191 O O . TYR A 1 280 ? -6.272 -6.539 7.922 1.00 87.44 280 TYR A O 1
ATOM 2199 N N . VAL A 1 281 ? -6.365 -5.486 9.907 1.00 84.69 281 VAL A N 1
ATOM 2200 C CA . VAL A 1 281 ? -5.267 -4.549 9.611 1.00 84.69 281 VAL A CA 1
ATOM 2201 C C . VAL A 1 281 ? -3.956 -5.297 9.362 1.00 84.69 281 VAL A C 1
ATOM 2203 O O . VAL A 1 281 ? -3.258 -4.987 8.396 1.00 84.69 281 VAL A O 1
ATOM 2206 N N . PHE A 1 282 ? -3.650 -6.312 10.175 1.00 88.31 282 PHE A N 1
ATOM 2207 C CA . PHE A 1 282 ? -2.484 -7.175 9.990 1.00 88.31 282 PHE A CA 1
ATOM 2208 C C . PHE A 1 282 ? -2.491 -7.836 8.606 1.00 88.31 282 PHE A C 1
ATOM 2210 O O . PHE A 1 282 ? -1.519 -7.713 7.859 1.00 88.31 282 PHE A O 1
ATOM 2217 N N . CYS A 1 283 ? -3.599 -8.482 8.227 1.00 90.06 283 CYS A N 1
ATOM 2218 C CA . CYS A 1 283 ? -3.736 -9.134 6.925 1.00 90.06 283 CYS A CA 1
ATOM 2219 C C . CYS A 1 283 ? -3.631 -8.137 5.764 1.00 90.06 283 CYS A C 1
ATOM 2221 O O . CYS A 1 283 ? -3.000 -8.449 4.756 1.00 90.06 283 CYS A O 1
ATOM 2223 N N . ASN A 1 284 ? -4.203 -6.937 5.902 1.00 88.38 284 ASN A N 1
ATOM 2224 C CA . ASN A 1 284 ? -4.149 -5.903 4.868 1.00 88.38 284 ASN A CA 1
ATOM 2225 C C . ASN A 1 284 ? -2.711 -5.397 4.653 1.00 88.38 284 ASN A C 1
ATOM 2227 O O . ASN A 1 284 ? -2.215 -5.390 3.524 1.00 88.38 284 ASN A O 1
ATOM 2231 N N . LYS A 1 285 ? -2.000 -5.069 5.740 1.00 89.06 285 LYS A N 1
ATOM 2232 C CA . LYS A 1 285 ? -0.597 -4.631 5.683 1.00 89.06 285 LYS A CA 1
ATOM 2233 C C . LYS A 1 285 ? 0.326 -5.717 5.143 1.00 89.06 285 LYS A C 1
ATOM 2235 O O . LYS A 1 285 ? 1.156 -5.439 4.274 1.00 89.06 285 LYS A O 1
ATOM 2240 N N . LEU A 1 286 ? 0.150 -6.954 5.608 1.00 89.81 286 LEU A N 1
ATOM 2241 C CA . LEU A 1 286 ? 0.924 -8.094 5.128 1.00 89.81 286 LEU A CA 1
ATOM 2242 C C . LEU A 1 286 ? 0.659 -8.354 3.639 1.00 89.81 286 LEU A C 1
ATOM 2244 O O . LEU A 1 286 ? 1.607 -8.546 2.884 1.00 89.81 286 LEU A O 1
ATOM 2248 N N . GLY A 1 287 ? -0.602 -8.305 3.201 1.00 91.12 287 GLY A N 1
ATOM 2249 C CA . GLY A 1 287 ? -0.985 -8.450 1.795 1.00 91.12 287 GLY A CA 1
ATOM 2250 C C . GLY A 1 287 ? -0.385 -7.360 0.903 1.00 91.12 287 GLY A C 1
ATOM 2251 O O . GLY A 1 287 ? 0.182 -7.667 -0.146 1.00 91.12 287 GLY A O 1
ATOM 2252 N N . GLY A 1 288 ? -0.422 -6.100 1.347 1.00 87.94 288 GLY A N 1
ATOM 2253 C CA . GLY A 1 288 ? 0.237 -4.988 0.656 1.00 87.94 288 GLY A CA 1
ATOM 2254 C C . GLY A 1 288 ? 1.756 -5.175 0.555 1.00 87.94 288 GLY A C 1
ATOM 2255 O O . GLY A 1 288 ? 2.337 -4.966 -0.510 1.00 87.94 288 GLY A O 1
ATOM 2256 N N . GLY A 1 289 ? 2.395 -5.640 1.632 1.00 87.50 289 GLY A N 1
ATOM 2257 C CA . GLY A 1 289 ? 3.821 -5.975 1.651 1.00 87.50 289 GLY A CA 1
ATOM 2258 C C . GLY A 1 289 ? 4.195 -7.122 0.725 1.00 87.50 289 GLY A C 1
ATOM 2259 O O . GLY A 1 289 ? 5.142 -6.995 -0.052 1.00 87.50 289 GLY A O 1
ATOM 2260 N N . LEU A 1 290 ? 3.428 -8.214 0.762 1.00 91.31 290 LEU A N 1
ATOM 2261 C CA . LEU A 1 290 ? 3.581 -9.351 -0.145 1.00 91.31 290 LEU A CA 1
ATOM 2262 C C . LEU A 1 290 ? 3.444 -8.908 -1.599 1.00 91.31 290 LEU A C 1
ATOM 2264 O O . LEU A 1 290 ? 4.272 -9.291 -2.414 1.00 91.31 290 LEU A O 1
ATOM 2268 N N . SER A 1 291 ? 2.458 -8.066 -1.921 1.00 90.00 291 SER A N 1
ATOM 2269 C CA . SER A 1 291 ? 2.250 -7.580 -3.287 1.00 90.00 291 SER A CA 1
ATOM 2270 C C . SER A 1 291 ? 3.439 -6.768 -3.808 1.00 90.00 291 SER A C 1
ATOM 2272 O O . SER A 1 291 ? 3.869 -6.995 -4.937 1.00 90.00 291 SER A O 1
ATOM 2274 N N . ILE A 1 292 ? 3.967 -5.831 -3.012 1.00 87.25 292 ILE A N 1
ATOM 2275 C CA . ILE A 1 292 ? 5.095 -4.966 -3.410 1.00 87.25 292 ILE A CA 1
ATOM 2276 C C . ILE A 1 292 ? 6.407 -5.765 -3.477 1.00 87.25 292 ILE A C 1
ATOM 2278 O O . ILE A 1 292 ? 7.197 -5.611 -4.412 1.00 87.25 292 ILE A O 1
ATOM 2282 N N . GLY A 1 293 ? 6.644 -6.640 -2.497 1.00 89.12 293 GLY A N 1
ATOM 2283 C CA . GLY A 1 293 ? 7.814 -7.515 -2.484 1.00 89.12 293 GLY A CA 1
ATOM 2284 C C . GLY A 1 293 ? 7.797 -8.486 -3.662 1.00 89.12 293 GLY A C 1
ATOM 2285 O O . GLY A 1 293 ? 8.762 -8.565 -4.418 1.00 89.12 293 GLY A O 1
ATOM 2286 N N . PHE A 1 294 ? 6.674 -9.171 -3.877 1.00 91.38 294 PHE A N 1
ATOM 2287 C CA . PHE A 1 294 ? 6.522 -10.137 -4.961 1.00 91.38 294 PHE A CA 1
ATOM 2288 C C . PHE A 1 294 ? 6.650 -9.487 -6.341 1.00 91.38 294 PHE A C 1
ATOM 2290 O O . PHE A 1 294 ? 7.354 -10.025 -7.193 1.00 91.38 294 PHE A O 1
ATOM 2297 N N . SER A 1 295 ? 6.040 -8.317 -6.568 1.00 90.12 295 SER A N 1
ATOM 2298 C CA . SER A 1 295 ? 6.159 -7.619 -7.856 1.00 90.12 295 SER A CA 1
ATOM 2299 C C . SER A 1 295 ? 7.611 -7.250 -8.174 1.00 90.12 295 SER A C 1
ATOM 2301 O O . SER A 1 295 ? 8.074 -7.461 -9.294 1.00 90.12 295 SER A O 1
ATOM 2303 N N . THR A 1 296 ? 8.362 -6.780 -7.176 1.00 88.81 296 THR A N 1
ATOM 2304 C CA . THR A 1 296 ? 9.781 -6.428 -7.329 1.00 88.81 296 THR A CA 1
ATOM 2305 C C . THR A 1 296 ? 10.662 -7.670 -7.515 1.00 88.81 296 THR A C 1
ATOM 2307 O O . THR A 1 296 ? 11.597 -7.656 -8.313 1.00 88.81 296 THR A O 1
ATOM 2310 N N . LEU A 1 297 ? 10.344 -8.773 -6.834 1.00 92.19 297 LEU A N 1
ATOM 2311 C CA . LEU A 1 297 ? 11.051 -10.045 -6.987 1.00 92.19 297 LEU A CA 1
ATOM 2312 C C . LEU A 1 297 ? 10.843 -10.655 -8.382 1.00 92.19 297 LEU A C 1
ATOM 2314 O O . LEU A 1 297 ? 11.781 -11.168 -8.985 1.00 92.19 297 LEU A O 1
ATOM 2318 N N . VAL A 1 298 ? 9.631 -10.565 -8.932 1.00 92.62 298 VAL A N 1
ATOM 2319 C CA . VAL A 1 298 ? 9.350 -11.007 -10.306 1.00 92.62 298 VAL A CA 1
ATOM 2320 C C . VAL A 1 298 ? 10.170 -10.201 -11.321 1.00 92.62 298 VAL A C 1
ATOM 2322 O O . VAL A 1 298 ? 10.678 -10.778 -12.281 1.00 92.62 298 VAL A O 1
ATOM 2325 N N . LEU A 1 299 ? 10.379 -8.899 -11.090 1.00 88.12 299 LEU A N 1
ATOM 2326 C CA . LEU A 1 299 ? 11.248 -8.071 -11.936 1.00 88.12 299 LEU A CA 1
ATOM 2327 C C . LEU A 1 299 ? 12.714 -8.517 -11.903 1.00 88.12 299 LEU A C 1
ATOM 2329 O O . LEU A 1 299 ? 13.380 -8.478 -12.938 1.00 88.12 299 LEU A O 1
ATOM 2333 N N . HIS A 1 300 ? 13.208 -8.974 -10.750 1.00 89.44 300 HIS A N 1
ATOM 2334 C CA . HIS A 1 300 ? 14.554 -9.541 -10.635 1.00 89.44 300 HIS A CA 1
ATOM 2335 C C . HIS A 1 300 ? 14.730 -10.757 -11.550 1.00 89.44 300 HIS A C 1
ATOM 2337 O O . HIS A 1 300 ? 15.626 -10.763 -12.394 1.00 89.44 300 HIS A O 1
ATOM 2343 N N . PHE A 1 301 ? 13.822 -11.733 -11.464 1.00 90.69 301 PHE A N 1
ATOM 2344 C CA . PHE A 1 301 ? 13.858 -12.924 -12.320 1.00 90.69 301 PHE A CA 1
ATOM 2345 C C . PHE A 1 301 ? 13.616 -12.616 -13.800 1.00 90.69 301 PHE A C 1
ATOM 2347 O O . PHE A 1 301 ? 14.144 -13.313 -14.664 1.00 90.69 301 PHE A O 1
ATOM 2354 N N . ALA A 1 302 ? 12.863 -11.558 -14.105 1.00 89.50 302 ALA A N 1
ATOM 2355 C CA . ALA A 1 302 ? 12.673 -11.084 -15.472 1.00 89.50 302 ALA A CA 1
ATOM 2356 C C . ALA A 1 302 ? 13.924 -10.401 -16.062 1.00 89.50 302 ALA A C 1
ATOM 2358 O O . ALA A 1 302 ? 13.947 -10.097 -17.255 1.00 89.50 302 ALA A O 1
ATOM 2359 N N . GLY A 1 303 ? 14.963 -10.162 -15.251 1.00 86.50 303 GLY A N 1
ATOM 2360 C CA . GLY A 1 303 ? 16.208 -9.529 -15.679 1.00 86.50 303 GLY A CA 1
ATOM 2361 C C . GLY A 1 303 ? 16.150 -8.001 -15.701 1.00 86.50 303 GLY A C 1
ATOM 2362 O O . GLY A 1 303 ? 16.862 -7.377 -16.491 1.00 86.50 303 GLY A O 1
ATOM 2363 N N . TYR A 1 304 ? 15.310 -7.382 -14.862 1.00 84.88 304 TYR A N 1
ATOM 2364 C CA . TYR A 1 304 ? 15.244 -5.925 -14.738 1.00 84.88 304 TYR A CA 1
ATOM 2365 C C . TYR A 1 304 ? 16.592 -5.351 -14.287 1.00 84.88 304 TYR A C 1
ATOM 2367 O O . TYR A 1 304 ? 17.090 -5.663 -13.204 1.00 84.88 304 TYR A O 1
ATOM 2375 N N . LYS A 1 305 ? 17.161 -4.470 -15.113 1.00 82.56 305 LYS A N 1
ATOM 2376 C CA . LYS A 1 305 ? 18.353 -3.684 -14.790 1.00 82.56 305 LYS A CA 1
ATOM 2377 C C . LYS A 1 305 ? 17.953 -2.225 -14.626 1.00 82.56 305 LYS A C 1
ATOM 2379 O O . LYS A 1 305 ? 17.416 -1.619 -15.558 1.00 82.56 305 LYS A O 1
ATOM 2384 N N . ALA A 1 306 ? 18.208 -1.677 -13.443 1.00 74.56 306 ALA A N 1
ATOM 2385 C CA . ALA A 1 306 ? 17.968 -0.270 -13.164 1.00 74.56 306 ALA A CA 1
ATOM 2386 C C . ALA A 1 306 ? 18.859 0.613 -14.050 1.00 74.56 306 ALA A C 1
ATOM 2388 O O . ALA A 1 306 ? 20.032 0.304 -14.268 1.00 74.56 306 ALA A O 1
ATOM 2389 N N . GLY A 1 307 ? 18.292 1.689 -14.595 1.00 69.50 307 GLY A N 1
ATOM 2390 C CA . GLY A 1 307 ? 19.014 2.628 -15.461 1.00 69.50 307 GLY A CA 1
ATOM 2391 C C . GLY A 1 307 ? 19.382 2.138 -16.872 1.00 69.50 307 GLY A C 1
ATOM 2392 O O . GLY A 1 307 ? 20.018 2.891 -17.601 1.00 69.50 307 GLY A O 1
ATOM 2393 N N . ALA A 1 308 ? 18.989 0.931 -17.298 1.00 74.12 308 ALA A N 1
ATOM 2394 C CA . ALA A 1 308 ? 19.215 0.484 -18.678 1.00 74.12 308 ALA A CA 1
ATOM 2395 C C . ALA A 1 308 ? 18.345 1.267 -19.687 1.00 74.12 308 ALA A C 1
ATOM 2397 O O . ALA A 1 308 ? 17.186 1.582 -19.396 1.00 74.12 308 ALA A O 1
ATOM 2398 N N . CYS A 1 309 ? 18.896 1.555 -20.873 1.00 75.06 309 CYS A N 1
ATOM 2399 C CA . CYS A 1 309 ? 18.196 2.264 -21.954 1.00 75.06 309 CYS A CA 1
ATOM 2400 C C . CYS A 1 309 ? 17.108 1.410 -22.620 1.00 75.06 309 CYS A C 1
ATOM 2402 O O . CYS A 1 309 ? 16.058 1.929 -22.991 1.00 75.06 309 CYS A O 1
ATOM 2404 N N . SER A 1 310 ? 17.321 0.096 -22.704 1.00 75.94 310 SER A N 1
ATOM 2405 C CA . SER A 1 310 ? 16.330 -0.866 -23.177 1.00 75.94 310 SER A CA 1
ATOM 2406 C C . SER A 1 310 ? 16.225 -2.048 -22.218 1.00 75.94 310 SER A C 1
ATOM 2408 O O . SER A 1 310 ? 17.201 -2.482 -21.599 1.00 75.94 310 SER A O 1
ATOM 2410 N N . HIS A 1 311 ? 15.010 -2.567 -22.088 1.00 77.19 311 HIS A N 1
ATOM 2411 C CA . HIS A 1 311 ? 14.702 -3.757 -21.304 1.00 77.19 311 HIS A CA 1
ATOM 2412 C C . HIS A 1 311 ? 14.247 -4.855 -22.261 1.00 77.19 311 HIS A C 1
ATOM 241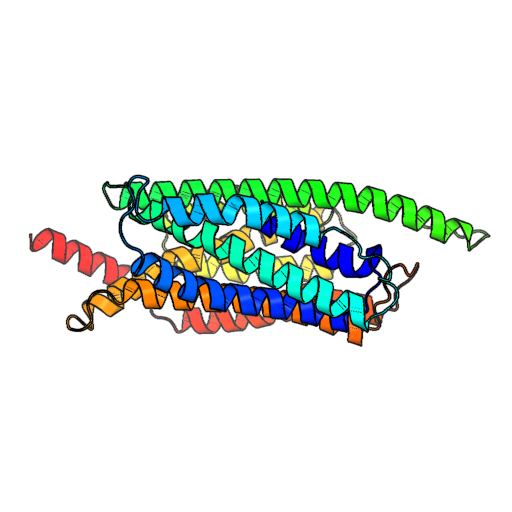4 O O . HIS A 1 311 ? 13.565 -4.575 -23.242 1.00 77.19 311 HIS A O 1
ATOM 2420 N N . GLY A 1 312 ? 14.632 -6.102 -21.989 1.00 80.50 312 GLY A N 1
ATOM 2421 C CA . GLY A 1 312 ? 14.211 -7.232 -22.817 1.00 80.50 312 GLY A CA 1
ATOM 2422 C C . GLY A 1 312 ? 12.713 -7.529 -22.690 1.00 80.50 312 GLY A C 1
ATOM 2423 O O . GLY A 1 312 ? 12.086 -7.202 -21.679 1.00 80.50 312 GLY A O 1
ATOM 2424 N N . ASP A 1 313 ? 12.162 -8.237 -23.678 1.00 82.94 313 ASP A N 1
ATOM 2425 C CA . ASP A 1 313 ? 10.737 -8.610 -23.752 1.00 82.94 313 ASP A CA 1
ATOM 2426 C C . ASP A 1 313 ? 10.230 -9.356 -22.505 1.00 82.94 313 ASP A C 1
ATOM 2428 O O . ASP A 1 313 ? 9.058 -9.249 -22.131 1.00 82.94 313 ASP A O 1
ATOM 2432 N N . GLY A 1 314 ? 11.121 -10.077 -21.814 1.00 86.06 314 GLY A N 1
ATOM 2433 C CA . GLY A 1 314 ? 10.815 -10.754 -20.553 1.00 86.06 314 GLY A CA 1
ATOM 2434 C C . GLY A 1 314 ? 10.354 -9.798 -19.446 1.00 86.06 314 GLY A C 1
ATOM 2435 O O . GLY A 1 314 ? 9.393 -10.101 -18.742 1.00 86.06 314 GLY A O 1
ATOM 2436 N N . VAL A 1 315 ? 10.969 -8.615 -19.332 1.00 86.06 315 VAL A N 1
ATOM 2437 C CA . VAL A 1 315 ? 10.600 -7.593 -18.334 1.00 86.06 315 VAL A CA 1
ATOM 2438 C C . VAL A 1 315 ? 9.232 -6.994 -18.651 1.00 86.06 315 VAL A C 1
ATOM 2440 O O . VAL A 1 315 ? 8.400 -6.840 -17.756 1.00 86.06 315 VAL A O 1
ATOM 2443 N N . ILE A 1 316 ? 8.973 -6.700 -19.927 1.00 83.19 316 ILE A N 1
ATOM 2444 C CA . ILE A 1 316 ? 7.690 -6.149 -20.383 1.00 83.19 316 ILE A CA 1
ATOM 2445 C C . ILE A 1 316 ? 6.565 -7.155 -20.113 1.00 83.19 316 ILE A C 1
ATOM 2447 O O . ILE A 1 316 ? 5.540 -6.799 -19.529 1.00 83.19 316 ILE A O 1
ATOM 2451 N N . THR A 1 317 ? 6.786 -8.425 -20.460 1.00 84.88 317 THR A N 1
ATOM 2452 C CA . THR A 1 317 ? 5.822 -9.507 -20.214 1.00 84.88 317 THR A CA 1
ATOM 2453 C C . THR A 1 317 ? 5.560 -9.683 -18.717 1.00 84.88 317 THR A C 1
ATOM 2455 O O . THR A 1 317 ? 4.408 -9.801 -18.300 1.00 84.88 317 THR A O 1
ATOM 2458 N N . ALA A 1 318 ? 6.603 -9.641 -17.883 1.00 88.81 318 ALA A N 1
ATOM 2459 C CA . ALA A 1 318 ? 6.465 -9.731 -16.432 1.00 88.81 318 ALA A CA 1
ATOM 2460 C C . ALA A 1 318 ? 5.609 -8.589 -15.854 1.00 88.81 318 ALA A C 1
ATOM 2462 O O . ALA A 1 318 ? 4.707 -8.842 -15.052 1.00 88.81 318 ALA A O 1
ATOM 2463 N N . LEU A 1 319 ? 5.825 -7.348 -16.303 1.00 84.25 319 LEU A N 1
ATOM 2464 C CA . LEU A 1 319 ? 5.008 -6.194 -15.911 1.00 84.25 319 LEU A CA 1
ATOM 2465 C C . LEU A 1 319 ? 3.543 -6.348 -16.343 1.00 84.25 319 LEU A C 1
ATOM 2467 O O . LEU A 1 319 ? 2.641 -6.077 -15.550 1.00 84.25 319 LEU A O 1
ATOM 2471 N N . GLN A 1 320 ? 3.291 -6.827 -17.564 1.00 85.75 320 GLN A N 1
ATOM 2472 C CA . GLN A 1 320 ? 1.931 -7.081 -18.056 1.00 85.75 320 GLN A CA 1
ATOM 2473 C C . GLN A 1 320 ? 1.216 -8.162 -17.232 1.00 85.75 320 GLN A C 1
ATOM 2475 O O . GLN A 1 320 ? 0.051 -7.986 -16.871 1.00 85.75 320 GLN A O 1
ATOM 2480 N N . VAL A 1 321 ? 1.916 -9.250 -16.887 1.00 89.25 321 VAL A N 1
ATOM 2481 C CA . VAL A 1 321 ? 1.385 -10.338 -16.047 1.00 89.25 321 VAL A CA 1
ATOM 2482 C C . VAL A 1 321 ? 1.038 -9.843 -14.640 1.00 89.25 321 VAL A C 1
ATOM 2484 O O . VAL A 1 321 ? -0.032 -10.172 -14.118 1.00 89.25 321 VAL A O 1
ATOM 2487 N N . LEU A 1 322 ? 1.908 -9.022 -14.045 1.00 88.69 322 LEU A N 1
ATOM 2488 C CA . LEU A 1 322 ? 1.690 -8.421 -12.728 1.00 88.69 322 LEU A CA 1
ATOM 2489 C C . LEU A 1 322 ? 0.533 -7.414 -12.719 1.00 88.69 322 LEU A C 1
ATOM 2491 O O . LEU A 1 322 ? -0.160 -7.301 -11.711 1.00 88.69 322 LEU A O 1
ATOM 2495 N N . PHE A 1 323 ? 0.315 -6.691 -13.819 1.00 85.56 323 PHE A N 1
ATOM 2496 C CA . PHE A 1 323 ? -0.720 -5.661 -13.896 1.00 85.56 323 PHE A CA 1
ATOM 2497 C C . PHE A 1 323 ? -2.122 -6.223 -14.165 1.00 85.56 323 PHE A C 1
ATOM 2499 O O . PHE A 1 323 ? -3.093 -5.678 -13.644 1.00 85.56 323 PHE A O 1
ATOM 2506 N N . ALA A 1 324 ? -2.246 -7.296 -14.957 1.00 88.06 324 ALA A N 1
ATOM 2507 C CA . ALA A 1 324 ? -3.546 -7.794 -15.413 1.00 88.06 324 ALA A CA 1
ATOM 2508 C C . ALA A 1 324 ? -3.895 -9.224 -14.956 1.00 88.06 324 ALA A C 1
ATOM 2510 O O . ALA A 1 324 ? -4.771 -9.358 -14.097 1.00 88.06 324 ALA A O 1
ATOM 2511 N N . PRO A 1 325 ? -3.255 -10.300 -15.456 1.00 91.50 325 PRO A N 1
ATOM 2512 C CA . PRO A 1 325 ? -3.572 -11.671 -15.054 1.00 91.50 325 PRO A CA 1
ATOM 2513 C C . PRO A 1 325 ? -3.586 -11.909 -13.542 1.00 91.50 325 PRO A C 1
ATOM 2515 O O . PRO A 1 325 ? -4.534 -12.504 -13.031 1.00 91.50 325 PRO A O 1
ATOM 2518 N N . VAL A 1 326 ? -2.564 -11.437 -12.819 1.00 92.69 326 VAL A N 1
ATOM 2519 C CA . VAL A 1 326 ? -2.437 -11.694 -11.376 1.00 92.69 326 VAL A CA 1
ATOM 2520 C C . VAL A 1 326 ? -3.598 -11.063 -10.587 1.00 92.69 326 VAL A C 1
ATOM 2522 O O . VAL A 1 326 ? -4.296 -11.808 -9.892 1.00 92.69 326 VAL A O 1
ATOM 2525 N N . PRO A 1 327 ? -3.900 -9.753 -10.720 1.00 90.38 327 PRO A N 1
ATOM 2526 C CA . PRO A 1 327 ? -5.078 -9.161 -10.087 1.00 90.38 327 PRO A CA 1
ATOM 2527 C C . PRO A 1 327 ? -6.398 -9.821 -10.494 1.00 90.38 327 PRO A C 1
ATOM 2529 O O . PRO A 1 327 ? -7.252 -10.026 -9.637 1.00 90.38 327 PRO A O 1
ATOM 2532 N N . ILE A 1 328 ? -6.573 -10.203 -11.765 1.00 92.44 328 ILE A N 1
ATOM 2533 C CA . ILE A 1 328 ? -7.810 -10.850 -12.235 1.00 92.44 328 ILE A CA 1
ATOM 2534 C C . ILE A 1 328 ? -8.033 -12.190 -11.525 1.00 92.44 328 ILE A C 1
ATOM 2536 O O . ILE A 1 328 ? -9.135 -12.442 -11.042 1.00 92.44 328 ILE A O 1
ATOM 2540 N N . VAL A 1 329 ? -7.003 -13.035 -11.415 1.00 93.56 329 VAL A N 1
ATOM 2541 C CA . VAL A 1 329 ? -7.112 -14.328 -10.717 1.00 93.56 329 VAL A CA 1
ATOM 2542 C C . VAL A 1 329 ? -7.442 -14.123 -9.237 1.00 93.56 329 VAL A C 1
ATOM 2544 O O . VAL A 1 329 ? -8.339 -14.786 -8.716 1.00 93.56 329 VAL A O 1
ATOM 2547 N N . LEU A 1 330 ? -6.775 -13.175 -8.571 1.00 91.31 330 LEU A N 1
ATOM 2548 C CA . LEU A 1 330 ? -7.052 -12.850 -7.168 1.00 91.31 330 LEU A CA 1
ATOM 2549 C C . LEU A 1 330 ? -8.481 -12.326 -6.967 1.00 91.31 330 LEU A C 1
ATOM 2551 O O . LEU A 1 330 ? -9.143 -12.703 -6.000 1.00 91.31 330 LEU A O 1
ATOM 2555 N N . LEU A 1 331 ? -8.987 -11.511 -7.894 1.00 90.06 331 LEU A N 1
ATOM 2556 C CA . LEU A 1 331 ? -10.355 -10.995 -7.847 1.00 90.06 331 LEU A CA 1
ATOM 2557 C C . LEU A 1 331 ? -11.402 -12.070 -8.116 1.00 90.06 331 LEU A C 1
ATOM 2559 O O . LEU A 1 331 ? -12.433 -12.073 -7.451 1.00 90.06 331 LEU A O 1
ATOM 2563 N N . LEU A 1 332 ? -11.148 -12.997 -9.042 1.00 91.88 332 LEU A N 1
ATOM 2564 C CA . LEU A 1 332 ? -12.040 -14.132 -9.287 1.00 91.88 332 LEU A CA 1
ATOM 2565 C C . LEU A 1 332 ? -12.125 -15.043 -8.058 1.00 91.88 332 LEU A C 1
ATOM 2567 O O . LEU A 1 332 ? -13.225 -15.430 -7.666 1.00 91.88 332 LEU A O 1
ATOM 2571 N N . LEU A 1 333 ? -10.992 -15.327 -7.409 1.00 91.56 333 LEU A N 1
ATOM 2572 C CA . LEU A 1 333 ? -10.968 -16.058 -6.139 1.00 91.56 333 LEU A CA 1
ATOM 2573 C C . LEU A 1 333 ? -11.761 -15.308 -5.059 1.00 91.56 333 LEU A C 1
ATOM 2575 O O . LEU A 1 333 ? -12.616 -15.904 -4.404 1.00 91.56 333 LEU A O 1
ATOM 2579 N N . GLY A 1 334 ? -11.540 -13.997 -4.921 1.00 88.00 334 GLY A N 1
ATOM 2580 C CA . GLY A 1 334 ? -12.295 -13.147 -3.999 1.00 88.00 334 GLY A CA 1
ATOM 2581 C C . GLY A 1 334 ? -13.802 -13.167 -4.269 1.00 88.00 334 GLY A C 1
ATOM 2582 O O . GLY A 1 334 ? -14.590 -13.316 -3.337 1.00 88.00 334 GLY A O 1
ATOM 2583 N N . LEU A 1 335 ? -14.216 -13.095 -5.537 1.00 87.44 335 LEU A N 1
ATOM 2584 C CA . LEU A 1 335 ? -15.621 -13.140 -5.944 1.00 87.44 335 LEU A CA 1
ATOM 2585 C C . LEU A 1 335 ? -16.285 -14.469 -5.558 1.00 87.44 335 LEU A C 1
ATOM 2587 O O . LEU A 1 335 ? -17.424 -14.463 -5.097 1.00 87.44 335 LEU A O 1
ATOM 2591 N N . VAL A 1 336 ? -15.574 -15.593 -5.700 1.00 89.00 336 VAL A N 1
ATOM 2592 C CA . VAL A 1 336 ? -16.066 -16.913 -5.268 1.00 89.00 336 VAL A CA 1
ATOM 2593 C C . VAL A 1 336 ? -16.287 -16.938 -3.755 1.00 89.00 336 VAL A C 1
ATOM 2595 O O . VAL A 1 336 ? -17.356 -17.355 -3.311 1.00 89.00 336 VAL A O 1
ATOM 2598 N N . PHE A 1 337 ? -15.332 -16.440 -2.963 1.00 86.69 337 PHE A N 1
ATOM 2599 C CA . PHE A 1 337 ? -15.496 -16.352 -1.508 1.00 86.69 337 PHE A CA 1
ATOM 2600 C C . PHE A 1 337 ? -16.679 -15.466 -1.111 1.00 86.69 337 PHE A C 1
ATOM 2602 O O . PHE A 1 337 ? -17.473 -15.865 -0.262 1.00 86.69 337 PHE A O 1
ATOM 2609 N N . PHE A 1 338 ? -16.849 -14.308 -1.754 1.00 81.50 338 PHE A N 1
ATOM 2610 C CA . PHE A 1 338 ? -17.979 -13.419 -1.478 1.00 81.50 338 PHE A CA 1
ATOM 2611 C C . PHE A 1 338 ? -19.325 -13.995 -1.922 1.00 81.50 338 PHE A C 1
ATOM 2613 O O . PHE A 1 338 ? -20.328 -13.751 -1.259 1.00 81.50 338 PHE A O 1
ATOM 2620 N N . TYR A 1 339 ? -19.372 -14.773 -3.006 1.00 80.50 339 TYR A N 1
ATOM 2621 C CA . TYR A 1 339 ? -20.602 -15.444 -3.431 1.00 80.50 339 TYR A CA 1
ATOM 2622 C C . TYR A 1 339 ? -21.030 -16.539 -2.445 1.00 80.50 339 TYR A C 1
ATOM 2624 O O . TYR A 1 339 ? -22.222 -16.718 -2.198 1.00 80.50 339 TYR A O 1
ATOM 2632 N N . LEU A 1 340 ? -20.057 -17.248 -1.866 1.00 82.50 340 LEU A N 1
ATOM 2633 C CA . LEU A 1 340 ? -20.283 -18.255 -0.827 1.00 82.50 340 LEU A CA 1
ATOM 2634 C C . LEU A 1 340 ? -20.619 -17.641 0.539 1.00 82.50 340 LEU A C 1
ATOM 2636 O O . LEU A 1 340 ? -21.103 -18.356 1.413 1.00 82.50 340 LEU A O 1
ATOM 2640 N N . TYR A 1 341 ? -20.358 -16.346 0.734 1.00 73.75 341 TYR A N 1
ATOM 2641 C CA . TYR A 1 341 ? -20.586 -15.659 1.996 1.00 73.75 341 TYR A CA 1
ATOM 2642 C C . TYR A 1 341 ? -22.034 -15.128 2.072 1.00 73.75 341 TYR A C 1
ATOM 2644 O O . TYR A 1 341 ? -22.410 -14.235 1.307 1.00 73.75 341 TYR A O 1
ATOM 2652 N N . PRO A 1 342 ? -22.880 -15.661 2.973 1.00 63.69 342 PRO A N 1
ATOM 2653 C CA . PRO A 1 342 ? -24.286 -15.288 3.062 1.00 63.69 342 PRO A CA 1
ATOM 2654 C C . PRO A 1 342 ? -24.449 -13.973 3.842 1.00 63.69 342 PRO A C 1
ATOM 2656 O O . PRO A 1 342 ? -24.852 -13.979 5.000 1.00 63.69 342 PRO A O 1
ATOM 2659 N N . ILE A 1 343 ? -24.134 -12.832 3.223 1.00 59.50 343 ILE A N 1
ATOM 2660 C CA . ILE A 1 343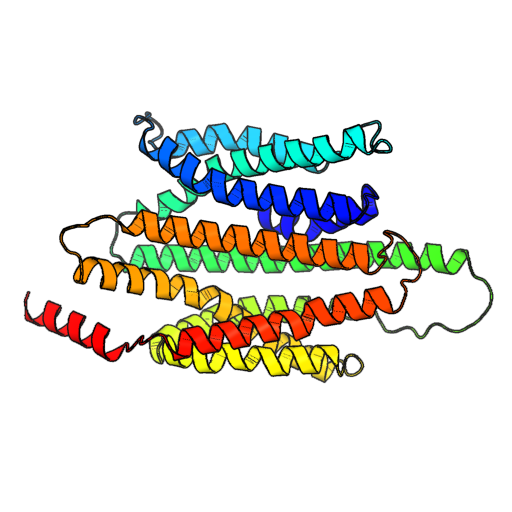 ? -24.565 -11.521 3.742 1.00 59.50 343 ILE A CA 1
ATOM 2661 C C . ILE A 1 343 ? -25.943 -11.239 3.158 1.00 59.50 343 ILE A C 1
ATOM 2663 O O . ILE A 1 343 ? -26.063 -10.660 2.076 1.00 59.50 343 ILE A O 1
ATOM 2667 N N . ASP A 1 344 ? -26.988 -11.660 3.860 1.00 56.69 344 ASP A N 1
ATOM 2668 C CA . ASP A 1 344 ? -28.333 -11.162 3.601 1.00 56.69 344 ASP A CA 1
ATOM 2669 C C . ASP A 1 344 ? -28.606 -9.984 4.541 1.00 56.69 344 ASP A C 1
ATOM 2671 O O . ASP A 1 344 ? -28.953 -10.142 5.710 1.00 56.69 344 ASP A O 1
ATOM 2675 N N . GLU A 1 345 ? -28.472 -8.770 4.002 1.00 55.91 345 GLU A N 1
ATOM 2676 C CA . GLU A 1 345 ? -28.851 -7.512 4.670 1.00 55.91 345 GLU A CA 1
ATOM 2677 C C . GLU A 1 345 ? -30.308 -7.516 5.163 1.00 55.91 345 GLU A C 1
ATOM 2679 O O . GLU A 1 345 ? -30.668 -6.787 6.088 1.00 55.91 345 GLU A O 1
ATOM 2684 N N . THR A 1 346 ? -31.156 -8.359 4.568 1.00 49.41 346 THR A N 1
ATOM 2685 C CA . THR A 1 346 ? -32.532 -8.610 5.003 1.00 49.41 346 THR A CA 1
ATOM 2686 C C . THR A 1 346 ? -32.606 -9.201 6.406 1.00 49.41 346 THR A C 1
ATOM 2688 O O . THR A 1 346 ? -33.508 -8.835 7.158 1.00 49.41 346 THR A O 1
ATOM 2691 N N . GLN A 1 347 ? -31.653 -10.049 6.796 1.00 52.03 347 GLN A N 1
ATOM 2692 C CA . GLN A 1 347 ? -31.633 -10.667 8.122 1.00 52.03 347 GLN A CA 1
ATOM 2693 C C . GLN A 1 347 ? -31.157 -9.669 9.192 1.00 52.03 347 GLN A C 1
ATOM 2695 O O . GLN A 1 347 ? -31.721 -9.615 10.282 1.00 52.03 347 GLN A O 1
ATOM 2700 N N . GLN A 1 348 ? -30.202 -8.801 8.836 1.00 53.19 348 GLN A N 1
ATOM 2701 C CA . GLN A 1 348 ? -29.659 -7.757 9.715 1.00 53.19 348 GLN A CA 1
ATOM 2702 C C . GLN A 1 348 ? -30.651 -6.590 9.930 1.00 53.19 348 GLN A C 1
ATOM 2704 O O . GLN A 1 348 ? -30.782 -6.067 11.039 1.00 53.19 348 GLN A O 1
ATOM 2709 N N . ARG A 1 349 ? -31.424 -6.209 8.896 1.00 51.34 349 ARG A N 1
ATOM 2710 C CA . ARG A 1 349 ? -32.531 -5.239 9.039 1.00 51.34 349 ARG A CA 1
ATOM 2711 C C . ARG A 1 349 ? -33.668 -5.764 9.914 1.00 51.34 349 ARG A C 1
ATOM 2713 O O . ARG A 1 349 ? -34.218 -4.989 10.687 1.00 51.34 349 ARG A O 1
ATOM 2720 N N . GLN A 1 350 ? -33.999 -7.053 9.817 1.00 48.41 350 GLN A N 1
ATOM 2721 C CA . GLN A 1 350 ? -35.027 -7.674 10.661 1.00 48.41 350 GLN A CA 1
ATOM 2722 C C . GLN A 1 350 ? -34.602 -7.768 12.134 1.00 48.41 350 GLN A C 1
ATOM 2724 O O . GLN A 1 350 ? -35.434 -7.578 13.020 1.00 48.41 350 GLN A O 1
ATOM 2729 N N . SER A 1 351 ? -33.317 -8.010 12.420 1.00 50.28 351 SER A N 1
ATOM 2730 C CA . SER A 1 351 ? -32.816 -7.996 13.802 1.00 50.28 351 SER A CA 1
ATOM 2731 C C . SER A 1 351 ? -32.837 -6.601 14.432 1.00 50.28 351 SER A C 1
ATOM 2733 O O . SER A 1 351 ? -33.134 -6.486 15.617 1.00 50.28 351 SER A O 1
ATOM 2735 N N . LEU A 1 352 ? -32.581 -5.544 13.650 1.00 52.44 352 LEU A N 1
ATOM 2736 C CA . LEU A 1 352 ? -32.654 -4.157 14.130 1.00 52.44 352 LEU A CA 1
ATOM 2737 C C . LEU A 1 352 ? -34.103 -3.700 14.368 1.00 52.44 352 LEU A C 1
ATOM 2739 O O . LEU A 1 352 ? -34.377 -3.091 15.398 1.00 52.44 352 LEU A O 1
ATOM 2743 N N . SER A 1 353 ? -35.047 -4.048 13.484 1.00 48.00 353 SER A N 1
ATOM 2744 C CA . SER A 1 353 ? -36.465 -3.702 13.684 1.00 48.00 353 SER A CA 1
ATOM 2745 C C . SER A 1 353 ? -37.074 -4.407 14.897 1.00 48.00 353 SER A C 1
ATOM 2747 O O . SER A 1 353 ? -37.827 -3.800 15.647 1.00 48.00 353 SER A O 1
ATOM 2749 N N . HIS A 1 354 ? -36.702 -5.667 15.150 1.00 49.91 354 HIS A N 1
ATOM 2750 C CA . HIS A 1 354 ? -37.139 -6.368 16.360 1.00 49.91 354 HIS A CA 1
ATOM 2751 C C . HIS A 1 354 ? -36.536 -5.794 17.650 1.00 49.91 354 HIS A C 1
ATOM 2753 O O . HIS A 1 354 ? -37.145 -5.933 18.706 1.00 49.91 354 HIS A O 1
ATOM 2759 N N . GLN A 1 355 ? -35.365 -5.150 17.590 1.00 52.03 355 GLN A N 1
ATOM 2760 C CA . GLN A 1 355 ? -34.782 -4.456 18.743 1.00 52.03 355 GLN A CA 1
ATOM 2761 C C . GLN A 1 355 ? -35.478 -3.121 19.035 1.00 52.03 355 GLN A C 1
ATOM 2763 O O . GLN A 1 355 ? -35.684 -2.811 20.205 1.00 52.03 355 GLN A O 1
ATOM 2768 N N . GLU A 1 356 ? -35.877 -2.363 18.008 1.00 53.91 356 GLU A N 1
ATOM 2769 C CA . GLU A 1 356 ? -36.683 -1.141 18.178 1.00 53.91 356 GLU A CA 1
ATOM 2770 C C . GLU A 1 356 ? -38.106 -1.436 18.677 1.00 53.91 356 GLU A C 1
ATOM 2772 O O . GLU A 1 356 ? -38.678 -0.619 19.385 1.00 53.91 356 GLU A O 1
ATOM 2777 N N . GLU A 1 357 ? -38.670 -2.603 18.352 1.00 56.69 357 GLU A N 1
ATOM 2778 C CA . GLU A 1 357 ? -39.975 -3.043 18.873 1.00 56.69 357 GLU A CA 1
ATOM 2779 C C . GLU A 1 357 ? -39.906 -3.639 20.294 1.00 56.69 357 GLU A C 1
ATOM 2781 O O . GLU A 1 357 ? -40.940 -3.787 20.948 1.00 56.69 357 GLU A O 1
ATOM 2786 N N . ALA A 1 358 ? -38.712 -4.013 20.769 1.00 51.56 358 ALA A N 1
ATOM 2787 C CA . ALA A 1 358 ? -38.499 -4.625 22.085 1.00 51.56 358 ALA A CA 1
ATOM 2788 C C . ALA A 1 358 ? -38.040 -3.635 23.176 1.00 51.56 358 ALA A C 1
ATOM 2790 O O . ALA A 1 358 ? -37.979 -4.023 24.348 1.00 51.56 358 ALA A O 1
ATOM 2791 N N . MET A 1 359 ? -37.704 -2.395 22.804 1.00 44.81 359 MET A N 1
ATOM 2792 C CA . MET A 1 359 ? -37.406 -1.269 23.703 1.00 44.81 359 MET A CA 1
ATOM 2793 C C . MET A 1 359 ? -38.636 -0.372 23.839 1.00 44.81 359 MET A C 1
ATOM 2795 O O . MET A 1 359 ? -38.868 0.111 24.973 1.00 44.81 359 MET A O 1
#

pLDDT: mean 80.27, std 13.68, range [27.34, 95.88]

Secondary structure (DSSP, 8-state):
-HHHHHHHHHHHIIIIIS---HHHHHHHHHHHHHHHHHHHHHHHHHHHHPPPBTTBSSHHHHHHHHHHHHHHHHHHHPPPTTTT-HHHHHHHHHHHHHHHHHHHHHHHHHHHHHHHHS-S-HHHHHHHHHHHHHHHHHHHHHHHHHHHHHHHHHHHHHHHHHHHHS-S----------S-TTHHHHHHHHHHHHHHHHHHHHH-HHHHHHHHHHHHHHHHHHHHH-TT-HHHHHHHHHHHHHHHHHHHHHHHHHHHHHHHHHHHH-TTSTT-HHHHHHHHHHHHHHHHHHHHHHHHHHHHHTT--TT-S---HHHHHHHHHHHTHHHHHHHHHHHHHHHHS---HHHHHHHHHHHHTT-

Radius of gyration: 23.26 Å; chains: 1; bounding box: 70×34×71 Å

InterPro domains:
  IPR036259 MFS transporter superfamily [G3DSA:1.20.1250.20] (182-353)
  IPR036259 MFS transporter superfamily [SSF103473] (3-153)
  IPR036259 MFS transporter superfamily [SSF103473] (184-345)
  IPR039672 Lactose permease-like [PTHR11328] (1-164)

Foldseek 3Di:
DLVLLCLQPVLVCCCAVLVDFLQLSLVLLLVLLLLLLVLLVVLVVVLVVADADPVGSLVVLQVVLVVQLVVLSVQLNDQDDPSVDPVPVSVSNNVSSSSNSNSVSSNVNSVLVVLVVPDDDPVVSVVVVVVVVLVVLVVSLVSVVVSLVVVVVVVVVLLVVVVVVDDDDDDDDDDPPPSPLQNLLSVLLSVLLVVLVVCCVPVHLLVSLVVLLVLQQVLLVCCLVPVPDPVSSSVSSSSNSNSVNSVVVNVVVCLVVVVVVVCVVCVVDPPCSVVSVSVVSSCVSSVSSCLSSVLSVLLSVLVDRHSDPDGDPSNVVSVSCSRHVVVNVVSVVVVVVSVVDPPDVVVVVVVVVVVVVVD

Sequence (359 aa):
MTNVAIGFCLQIFLLDVVRMEAFFVSLILFLSRAWDAVTDPLVGYLVSRTPHTPIGKLHPWMVISTPLGILSYVLLWLVPNGSDSLALSVPWYLVTSFMFETFMSCYHVPYTSLSMFLGGHQRDRDSATAYRMCLEMLSMLLSSVVQGQVMKVFYAERDHVCLNDEQPLEQVYHTPAPLHPALPNTIAAAVSVPLWQVLLVRVGKRIALLIGLPLFIPAVIVLVCVPSNLAVYMAMSVLCGSSLATLFLLPWSMLPDVVDDFTHKNPSCREMEPLFFSCYVFCNKLGGGLSIGFSTLVLHFAGYKAGACSHGDGVITALQVLFAPVPIVLLLLGLVFFYLYPIDETQQRQSLSHQEEAM